Protein AF-A0A2E9KRF2-F1 (afdb_monomer_lite)

pLDDT: mean 78.21, std 23.64, range [24.66, 97.0]

Radius of gyration: 23.77 Å; chains: 1; bounding box: 57×62×84 Å

Structure (mmCIF, N/CA/C/O backbone):
data_AF-A0A2E9KRF2-F1
#
_entry.id   AF-A0A2E9KRF2-F1
#
loop_
_atom_site.group_PDB
_atom_site.id
_atom_site.type_symbol
_atom_site.label_atom_id
_atom_site.label_alt_id
_atom_site.label_comp_id
_atom_site.label_asym_id
_atom_site.label_entity_id
_atom_site.label_seq_id
_atom_site.pdbx_PDB_ins_code
_atom_site.Cartn_x
_atom_site.Cartn_y
_atom_site.Cartn_z
_atom_site.occupancy
_atom_site.B_iso_or_equiv
_atom_site.auth_seq_id
_atom_site.auth_comp_id
_atom_site.auth_asym_id
_atom_site.auth_atom_id
_atom_site.pdbx_PDB_model_num
ATOM 1 N N . MET A 1 1 ? 3.820 -13.247 32.344 1.00 32.41 1 MET A N 1
ATOM 2 C CA . MET A 1 1 ? 4.155 -14.619 31.889 1.00 32.41 1 MET A CA 1
ATOM 3 C C . MET A 1 1 ? 5.475 -14.577 31.136 1.00 32.41 1 MET A C 1
ATOM 5 O O . MET A 1 1 ? 5.763 -13.545 30.541 1.00 32.41 1 MET A O 1
ATOM 9 N N . LYS A 1 2 ? 6.289 -15.640 31.187 1.00 29.14 2 LYS A N 1
ATOM 10 C CA . LYS A 1 2 ? 7.504 -15.723 30.362 1.00 29.14 2 LYS A CA 1
ATOM 11 C C . LYS A 1 2 ? 7.103 -16.057 28.925 1.00 29.14 2 LYS A C 1
ATOM 13 O O . LYS A 1 2 ? 6.280 -16.942 28.718 1.00 29.14 2 LYS A O 1
ATOM 18 N N . ILE A 1 3 ? 7.673 -15.338 27.964 1.00 31.22 3 ILE A N 1
ATOM 19 C CA . ILE A 1 3 ? 7.586 -15.688 26.546 1.00 31.22 3 ILE A CA 1
ATOM 20 C C . ILE A 1 3 ? 8.454 -16.935 26.377 1.00 31.22 3 ILE A C 1
ATOM 22 O O . ILE A 1 3 ? 9.667 -16.854 26.558 1.00 31.22 3 ILE A O 1
ATOM 26 N N . ASN A 1 4 ? 7.843 -18.086 26.103 1.00 43.00 4 ASN A N 1
ATOM 27 C CA . ASN A 1 4 ? 8.610 -19.290 25.803 1.00 43.00 4 ASN A CA 1
ATOM 28 C C . ASN A 1 4 ? 9.273 -19.112 24.433 1.00 43.00 4 ASN A C 1
ATOM 30 O O . ASN A 1 4 ? 8.606 -18.801 23.447 1.00 43.00 4 ASN A O 1
ATOM 34 N N . GLU A 1 5 ? 10.585 -19.314 24.366 1.00 44.94 5 GLU A N 1
ATOM 35 C CA . GLU A 1 5 ? 11.294 -19.431 23.096 1.00 44.94 5 GLU A CA 1
ATOM 36 C C . GLU A 1 5 ? 11.065 -20.841 22.549 1.00 44.94 5 GLU A C 1
ATOM 38 O O . GLU A 1 5 ? 11.676 -21.801 23.014 1.00 44.94 5 GLU A O 1
ATOM 43 N N . ILE A 1 6 ? 10.162 -20.974 21.575 1.00 51.59 6 ILE A N 1
ATOM 44 C CA . ILE A 1 6 ? 9.921 -22.253 20.901 1.00 51.59 6 ILE A CA 1
ATOM 45 C C . ILE A 1 6 ? 11.200 -22.702 20.193 1.00 51.59 6 ILE A C 1
ATOM 47 O O . ILE A 1 6 ? 11.756 -21.992 19.348 1.00 51.59 6 ILE A O 1
ATOM 51 N N . THR A 1 7 ? 11.657 -23.904 20.533 1.00 55.03 7 THR A N 1
ATOM 52 C CA . THR A 1 7 ? 12.860 -24.502 19.962 1.00 55.03 7 THR A CA 1
ATOM 53 C C . THR A 1 7 ? 12.638 -24.896 18.502 1.00 55.03 7 THR A C 1
ATOM 55 O O . THR A 1 7 ? 11.522 -25.159 18.047 1.00 55.03 7 THR A O 1
ATOM 58 N N . LYS A 1 8 ? 13.734 -25.024 17.745 1.00 43.25 8 LYS A N 1
ATOM 59 C CA . LYS A 1 8 ? 13.697 -25.499 16.350 1.00 43.25 8 LYS A CA 1
ATOM 60 C C . LYS A 1 8 ? 12.961 -26.842 16.201 1.00 43.25 8 LYS A C 1
ATOM 62 O O . LYS A 1 8 ? 12.303 -27.056 15.190 1.00 43.25 8 LYS A O 1
ATOM 67 N N . LYS A 1 9 ? 13.058 -27.728 17.198 1.00 46.78 9 LYS A N 1
ATOM 68 C CA . LYS A 1 9 ? 12.410 -29.046 17.183 1.00 46.78 9 LYS A CA 1
ATOM 69 C C . LYS A 1 9 ? 10.893 -28.933 17.338 1.00 46.78 9 LYS A C 1
ATOM 71 O O . LYS A 1 9 ? 10.163 -29.516 16.549 1.00 46.78 9 LYS A O 1
ATOM 76 N N . GLU A 1 10 ? 10.430 -28.132 18.292 1.00 50.44 10 GLU A N 1
ATOM 77 C CA . GLU A 1 10 ? 9.000 -27.857 18.490 1.00 50.44 10 GLU A CA 1
ATOM 78 C C . GLU A 1 10 ? 8.384 -27.163 17.263 1.00 50.44 10 GLU A C 1
ATOM 80 O O . GLU A 1 10 ? 7.263 -27.486 16.880 1.00 50.44 10 GLU A O 1
ATOM 85 N N . TRP A 1 11 ? 9.139 -26.292 16.579 1.00 46.97 11 TRP A N 1
ATOM 86 C CA . TRP A 1 11 ? 8.739 -25.728 15.281 1.00 46.97 11 TRP A CA 1
ATOM 87 C C . TRP A 1 11 ? 8.616 -26.795 14.177 1.00 46.97 11 TRP A C 1
ATOM 89 O O . TRP A 1 11 ? 7.622 -26.826 13.450 1.00 46.97 11 TRP A O 1
ATOM 99 N N . GLU A 1 12 ? 9.595 -27.699 14.057 1.00 48.31 12 GLU A N 1
ATOM 100 C CA . GLU A 1 12 ? 9.557 -28.794 13.076 1.00 48.31 12 GLU A CA 1
ATOM 101 C C . GLU A 1 12 ? 8.419 -29.791 13.348 1.00 48.31 12 GLU A C 1
ATOM 103 O O . GLU A 1 12 ? 7.842 -30.327 12.402 1.00 48.31 12 GLU A O 1
ATOM 108 N N . ASP A 1 13 ? 8.078 -30.040 14.612 1.00 55.34 13 ASP A N 1
ATOM 109 C CA . ASP A 1 13 ? 7.008 -30.964 14.993 1.00 55.34 13 ASP A CA 1
ATOM 110 C C . ASP A 1 13 ? 5.611 -30.319 14.880 1.00 55.34 13 ASP A C 1
ATOM 112 O O . ASP A 1 13 ? 4.681 -30.981 14.415 1.00 55.34 13 ASP A O 1
ATOM 116 N N . ALA A 1 14 ? 5.468 -29.017 15.165 1.00 53.97 14 ALA A N 1
ATOM 117 C CA . ALA A 1 14 ? 4.251 -28.255 14.864 1.00 53.97 14 ALA A CA 1
ATOM 118 C C . ALA A 1 14 ? 3.937 -28.265 13.357 1.00 53.97 14 ALA A C 1
ATOM 120 O O . ALA A 1 14 ? 2.835 -28.650 12.963 1.00 53.97 14 ALA A O 1
ATOM 121 N N . PHE A 1 15 ? 4.929 -27.969 12.505 1.00 49.94 15 PHE A N 1
ATOM 122 C CA . PHE A 1 15 ? 4.776 -28.003 11.045 1.00 49.94 15 PHE A CA 1
ATOM 123 C C . PHE A 1 15 ? 4.359 -29.393 10.528 1.00 49.94 15 PHE A C 1
ATOM 125 O O . PHE A 1 15 ? 3.451 -29.508 9.704 1.00 49.94 15 PHE A O 1
ATOM 132 N N . LYS A 1 16 ? 4.967 -30.475 11.044 1.00 55.00 16 LYS A N 1
ATOM 133 C CA . LYS A 1 16 ? 4.584 -31.859 10.693 1.00 55.00 16 LYS A CA 1
ATOM 134 C C . LYS A 1 16 ? 3.157 -32.209 11.114 1.00 55.00 16 LYS A C 1
ATOM 136 O O . LYS A 1 16 ? 2.546 -33.060 10.475 1.00 55.00 16 LYS A O 1
ATOM 141 N N . ASN A 1 17 ? 2.646 -31.621 12.194 1.00 53.75 17 ASN A N 1
ATOM 142 C CA . ASN A 1 17 ? 1.294 -31.887 12.678 1.00 53.75 17 ASN A CA 1
ATOM 143 C C . ASN A 1 17 ? 0.248 -31.067 11.908 1.00 53.75 17 ASN A C 1
ATOM 145 O O . ASN A 1 17 ? -0.772 -31.631 11.518 1.00 53.75 17 ASN A O 1
ATOM 149 N N . ALA A 1 18 ? 0.541 -29.806 11.578 1.00 49.81 18 ALA A N 1
ATOM 150 C CA . ALA A 1 18 ? -0.275 -28.995 10.672 1.00 49.81 18 ALA A CA 1
ATOM 151 C C . ALA A 1 18 ? -0.405 -29.646 9.280 1.00 49.81 18 ALA A C 1
ATOM 153 O O . ALA A 1 18 ? -1.505 -29.797 8.757 1.00 49.81 18 ALA A O 1
ATOM 154 N N . ALA A 1 19 ? 0.701 -30.152 8.723 1.00 47.31 19 ALA A N 1
ATOM 155 C CA . ALA A 1 19 ? 0.709 -30.862 7.440 1.00 47.31 19 ALA A CA 1
ATOM 156 C C . ALA A 1 19 ? -0.015 -32.230 7.453 1.00 47.31 19 ALA A C 1
ATOM 158 O O . ALA A 1 19 ? -0.192 -32.832 6.393 1.00 47.31 19 ALA A O 1
ATOM 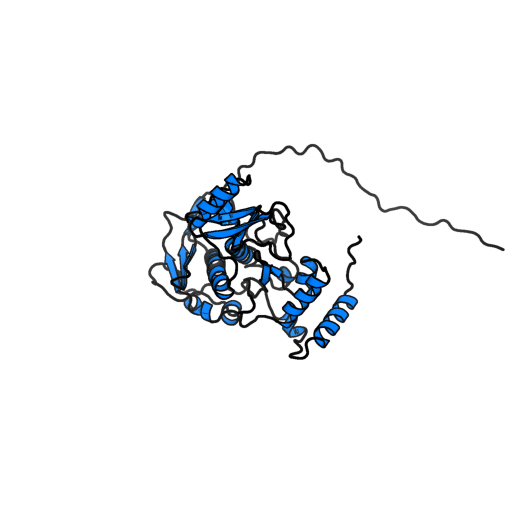159 N N . LYS A 1 20 ? -0.415 -32.748 8.626 1.00 49.78 20 LYS A N 1
ATOM 160 C CA . LYS A 1 20 ? -1.222 -33.977 8.759 1.00 49.78 20 LYS A CA 1
ATOM 161 C C . LYS A 1 20 ? -2.721 -33.702 8.856 1.00 49.78 20 LYS A C 1
ATOM 163 O O . LYS A 1 20 ? -3.502 -34.576 8.491 1.00 49.78 20 LYS A O 1
ATOM 168 N N . THR A 1 21 ? -3.135 -32.541 9.366 1.00 42.84 21 THR A N 1
ATOM 169 C CA . THR A 1 21 ? -4.558 -32.204 9.538 1.00 42.84 21 THR A CA 1
ATOM 170 C C . THR A 1 21 ? -5.196 -31.650 8.262 1.00 42.84 21 THR A C 1
ATOM 172 O O . THR A 1 21 ? -6.391 -31.853 8.054 1.00 42.84 21 THR A O 1
ATOM 175 N N . THR A 1 22 ? -4.426 -31.039 7.357 1.00 41.44 22 THR A N 1
ATOM 176 C CA . THR A 1 22 ? -4.889 -30.619 6.020 1.00 41.44 22 THR A CA 1
ATOM 177 C C . THR A 1 22 ? -4.644 -31.693 4.956 1.00 41.44 22 THR A C 1
ATOM 179 O O . THR A 1 22 ? -3.701 -31.649 4.166 1.00 41.44 22 THR A O 1
ATOM 182 N N . ALA A 1 23 ? -5.550 -32.670 4.886 1.00 41.09 23 ALA A N 1
ATOM 183 C CA . ALA A 1 23 ? -5.528 -33.726 3.873 1.00 41.09 23 ALA A CA 1
ATOM 184 C C . ALA A 1 23 ? -5.960 -33.242 2.466 1.00 41.09 23 ALA A C 1
ATOM 186 O O . ALA A 1 23 ? -7.014 -33.639 1.968 1.00 41.09 23 ALA A O 1
ATOM 187 N N . LYS A 1 24 ? -5.127 -32.415 1.810 1.00 38.62 24 LYS A N 1
ATOM 188 C CA . LYS A 1 24 ? -4.920 -32.344 0.342 1.00 38.62 24 LYS A CA 1
ATOM 189 C C . LYS A 1 24 ? -3.792 -31.352 0.006 1.00 38.62 24 LYS A C 1
ATOM 191 O O . LYS A 1 24 ? -3.815 -30.219 0.461 1.00 38.62 24 LYS A O 1
ATOM 196 N N . LYS A 1 25 ? -2.845 -31.790 -0.841 1.00 39.47 25 LYS A N 1
ATOM 197 C CA . LYS A 1 25 ? -1.580 -31.112 -1.217 1.00 39.47 25 LYS A CA 1
ATOM 198 C C . LYS A 1 25 ? -0.612 -30.835 -0.050 1.00 39.47 25 LYS A C 1
ATOM 200 O O . LYS A 1 25 ? -0.534 -29.741 0.496 1.00 39.47 25 LYS A O 1
ATOM 205 N N . THR A 1 26 ? 0.241 -31.821 0.223 1.00 39.19 26 THR A N 1
ATOM 206 C CA . THR A 1 26 ? 1.478 -31.646 0.996 1.00 39.19 26 THR A CA 1
ATOM 207 C C . THR A 1 26 ? 2.435 -30.709 0.248 1.00 39.19 26 THR A C 1
ATOM 209 O O . THR A 1 26 ? 3.145 -31.140 -0.659 1.00 39.19 26 THR A O 1
ATOM 212 N N . ILE A 1 27 ? 2.455 -29.423 0.604 1.00 42.53 27 ILE A N 1
ATOM 213 C CA . ILE A 1 27 ? 3.439 -28.461 0.081 1.00 42.53 27 ILE A CA 1
ATOM 214 C C . ILE A 1 27 ? 4.811 -28.811 0.669 1.00 42.53 27 ILE A C 1
ATOM 216 O O . ILE A 1 27 ? 4.949 -28.971 1.885 1.00 42.53 27 ILE A O 1
ATOM 220 N N . SER A 1 28 ? 5.837 -28.966 -0.175 1.00 47.19 28 SER A N 1
ATOM 221 C CA . SER A 1 28 ? 7.163 -29.335 0.322 1.00 47.19 28 SER A CA 1
ATOM 222 C C . SER A 1 28 ? 7.826 -28.164 1.053 1.00 47.19 28 SER A C 1
ATOM 224 O O . SER A 1 28 ? 7.550 -26.992 0.792 1.00 47.19 28 SER A O 1
ATOM 226 N N . LYS A 1 29 ? 8.789 -28.466 1.933 1.00 39.56 29 LYS A N 1
ATOM 227 C CA . LYS A 1 29 ? 9.625 -27.435 2.572 1.00 39.56 29 LYS A CA 1
ATOM 228 C C . LYS A 1 29 ? 10.357 -26.562 1.540 1.00 39.56 29 LYS A C 1
ATOM 230 O O . LYS A 1 29 ? 10.631 -25.407 1.835 1.00 39.56 29 LYS A O 1
ATOM 235 N N . ALA A 1 30 ? 10.664 -27.088 0.351 1.00 39.25 30 ALA A N 1
ATOM 236 C CA . ALA A 1 30 ? 11.299 -26.327 -0.724 1.00 39.25 30 ALA A CA 1
ATOM 237 C C . ALA A 1 30 ? 10.320 -25.361 -1.415 1.00 39.25 30 ALA A C 1
ATOM 239 O O . ALA A 1 30 ? 10.713 -24.250 -1.753 1.00 39.25 30 ALA A O 1
ATOM 240 N N . ASP A 1 31 ? 9.049 -25.743 -1.558 1.00 43.31 31 ASP A N 1
ATOM 241 C CA . ASP A 1 31 ? 8.004 -24.878 -2.121 1.00 43.31 31 ASP A CA 1
ATOM 242 C C . ASP A 1 31 ? 7.608 -23.771 -1.130 1.00 43.31 31 ASP A C 1
ATOM 244 O O . ASP A 1 31 ? 7.478 -22.614 -1.515 1.00 43.31 31 ASP A O 1
ATOM 248 N N . PHE A 1 32 ? 7.546 -24.088 0.170 1.00 41.34 32 PHE A N 1
ATOM 249 C CA . PHE A 1 32 ? 7.409 -23.098 1.249 1.00 41.34 32 PHE A CA 1
ATOM 250 C C . PHE A 1 32 ? 8.570 -22.082 1.293 1.00 41.34 32 PHE A C 1
ATOM 252 O O . PHE A 1 32 ? 8.388 -20.946 1.723 1.00 41.34 32 PHE A O 1
ATOM 259 N N . LEU A 1 33 ? 9.773 -22.477 0.863 1.00 41.47 33 LEU A N 1
ATOM 260 C CA . LEU A 1 33 ? 10.965 -21.621 0.849 1.00 41.47 33 LEU A CA 1
ATOM 261 C C . LEU A 1 33 ? 11.180 -20.868 -0.474 1.00 41.47 33 LEU A C 1
ATOM 263 O O . LEU A 1 33 ? 12.125 -20.087 -0.559 1.00 41.47 33 LEU A O 1
ATOM 267 N N . LYS A 1 34 ? 10.354 -21.098 -1.502 1.00 38.81 34 LYS A N 1
ATOM 268 C CA . LYS A 1 34 ? 10.611 -20.590 -2.861 1.00 38.81 34 LYS A CA 1
ATOM 269 C C . LYS A 1 34 ? 10.096 -19.179 -3.138 1.00 38.81 34 LYS A C 1
ATOM 271 O O . LYS A 1 34 ? 10.498 -18.592 -4.141 1.00 38.81 34 LYS A O 1
ATOM 276 N N . ASN A 1 35 ? 9.244 -18.630 -2.274 1.00 38.97 35 ASN A N 1
ATOM 277 C CA . ASN A 1 35 ? 8.632 -17.327 -2.505 1.00 38.97 35 ASN A CA 1
ATOM 278 C C . ASN A 1 35 ? 9.433 -16.205 -1.835 1.00 38.97 35 ASN A C 1
ATOM 280 O O . ASN A 1 35 ? 9.585 -16.133 -0.617 1.00 38.97 35 ASN A O 1
ATOM 284 N N . SER A 1 36 ? 9.953 -15.342 -2.699 1.00 36.66 36 SER A N 1
ATOM 285 C CA . SER A 1 36 ? 10.554 -14.045 -2.394 1.00 36.66 36 SER A CA 1
ATOM 286 C C . SER A 1 36 ? 9.434 -12.970 -2.333 1.00 36.66 36 SER A C 1
ATOM 288 O O . SER A 1 36 ? 8.352 -13.238 -2.841 1.00 36.66 36 SER A O 1
ATOM 290 N N . THR A 1 37 ? 9.652 -11.801 -1.706 1.00 58.41 37 THR A N 1
ATOM 291 C CA . THR A 1 37 ? 8.670 -11.147 -0.791 1.00 58.41 37 THR A CA 1
ATOM 292 C C . THR A 1 37 ? 8.676 -9.568 -0.661 1.00 58.41 37 THR A C 1
ATOM 294 O O . THR A 1 37 ? 8.998 -9.072 0.396 1.00 58.41 37 THR A O 1
ATOM 297 N N . ALA A 1 38 ? 8.327 -8.724 -1.648 1.00 63.28 38 ALA A N 1
ATOM 298 C CA . ALA A 1 38 ? 7.587 -7.445 -1.467 1.00 63.28 38 ALA A CA 1
ATOM 299 C C . ALA A 1 38 ? 6.380 -7.262 -2.457 1.00 63.28 38 ALA A C 1
ATOM 301 O O . ALA A 1 38 ? 6.457 -7.750 -3.580 1.00 63.28 38 ALA A O 1
ATOM 302 N N . THR A 1 39 ? 5.313 -6.537 -2.056 1.00 84.12 39 THR A N 1
ATOM 303 C CA . THR A 1 39 ? 3.897 -6.507 -2.561 1.00 84.12 39 THR A CA 1
ATOM 304 C C . THR A 1 39 ? 2.968 -7.468 -1.807 1.00 84.12 39 THR A C 1
ATOM 306 O O . THR A 1 39 ? 3.217 -8.673 -1.751 1.00 84.12 39 THR A O 1
ATOM 309 N N . TRP A 1 40 ? 1.869 -6.932 -1.251 1.00 94.06 40 TRP A N 1
ATOM 310 C CA . TRP A 1 40 ? 0.854 -7.684 -0.506 1.00 94.06 40 TRP A CA 1
ATOM 311 C C . TRP A 1 40 ? -0.144 -8.378 -1.430 1.00 94.06 40 TRP A C 1
ATOM 313 O O . TRP A 1 40 ? -0.726 -7.752 -2.325 1.00 94.06 40 TRP A O 1
ATOM 323 N N . VAL A 1 41 ? -0.385 -9.660 -1.153 1.00 94.81 41 VAL A N 1
ATOM 324 C CA . VAL A 1 41 ? -1.326 -10.518 -1.879 1.00 94.81 41 VAL A CA 1
ATOM 325 C C . VAL A 1 41 ? -2.316 -11.205 -0.944 1.00 94.81 41 VAL A C 1
ATOM 327 O O . VAL A 1 41 ? -1.967 -11.502 0.202 1.00 94.81 41 VAL A O 1
ATOM 330 N N . GLY A 1 42 ? -3.538 -11.445 -1.416 1.00 94.81 42 GLY A N 1
ATOM 331 C CA . GLY A 1 42 ? -4.594 -12.112 -0.658 1.00 94.81 42 GLY A CA 1
ATOM 332 C C . GLY A 1 42 ? -5.078 -13.413 -1.310 1.00 94.81 42 GLY A C 1
ATOM 333 O O . GLY A 1 42 ? -4.402 -13.948 -2.195 1.00 94.81 42 GLY A O 1
ATOM 334 N N . PRO A 1 43 ? -6.216 -13.955 -0.840 1.00 93.69 43 PRO A N 1
ATOM 335 C CA . PRO A 1 43 ? -6.801 -15.198 -1.343 1.00 93.69 43 PRO A CA 1
ATOM 336 C C . PRO A 1 43 ? -7.178 -15.213 -2.830 1.00 93.69 43 PRO A C 1
ATOM 338 O O . PRO A 1 43 ? -7.215 -16.295 -3.411 1.00 93.69 43 PRO A O 1
ATOM 341 N N . GLU A 1 44 ? -7.452 -14.064 -3.457 1.00 93.69 44 GLU A N 1
ATOM 342 C CA . GLU A 1 44 ? -7.755 -13.994 -4.899 1.00 93.69 44 GLU A CA 1
ATOM 343 C C . GLU A 1 44 ? -6.476 -14.076 -5.768 1.00 93.69 44 GLU A C 1
ATOM 345 O O . GLU A 1 44 ? -6.540 -14.171 -6.998 1.00 93.69 44 GLU A O 1
ATOM 350 N N . SER A 1 45 ? -5.291 -14.073 -5.147 1.00 95.00 45 SER A N 1
ATOM 351 C CA . SER A 1 45 ? -4.010 -14.205 -5.835 1.00 95.00 45 SER A CA 1
ATOM 352 C C . SER A 1 45 ? -3.724 -15.624 -6.340 1.00 95.00 45 SER A C 1
ATOM 354 O O . SER A 1 45 ? -3.751 -16.605 -5.596 1.00 95.00 45 SER A O 1
ATOM 356 N N . GLY A 1 46 ? -3.263 -15.732 -7.590 1.00 90.94 46 GLY A N 1
ATOM 357 C CA . GLY A 1 46 ? -2.838 -16.988 -8.223 1.00 90.94 46 GLY A CA 1
ATOM 358 C C . GLY A 1 46 ? -1.610 -17.670 -7.594 1.00 90.94 46 GLY A C 1
ATOM 359 O O . GLY A 1 46 ? -1.228 -18.759 -8.029 1.00 90.94 46 GLY A O 1
ATOM 360 N N . VAL A 1 47 ? -0.980 -17.057 -6.584 1.00 90.31 47 VAL A N 1
ATOM 361 C CA . VAL A 1 47 ? 0.127 -17.645 -5.800 1.00 90.31 47 VAL A CA 1
ATOM 362 C C . VAL A 1 47 ? -0.157 -17.722 -4.297 1.00 90.31 47 VAL A C 1
ATOM 364 O O . VAL A 1 47 ? 0.759 -18.019 -3.525 1.00 90.31 47 VAL A O 1
ATOM 367 N N . TRP A 1 48 ? -1.404 -17.483 -3.883 1.00 91.00 48 TRP A N 1
ATOM 368 C CA . TRP A 1 48 ? -1.832 -17.617 -2.495 1.00 91.00 48 TRP A CA 1
ATOM 369 C C . TRP A 1 48 ? -1.550 -19.018 -1.937 1.00 91.00 48 TRP A C 1
ATOM 371 O O . TRP A 1 48 ? -1.773 -20.038 -2.594 1.00 91.00 48 TRP A O 1
ATOM 381 N N . ASN A 1 49 ? -1.051 -19.079 -0.702 1.00 89.94 49 ASN A N 1
ATOM 382 C CA . ASN A 1 49 ? -0.763 -20.328 -0.011 1.00 89.94 49 ASN A CA 1
ATOM 383 C C . ASN A 1 49 ? -1.792 -20.590 1.098 1.00 89.94 49 ASN A C 1
ATOM 385 O O . ASN A 1 49 ? -1.619 -20.170 2.246 1.00 89.94 49 ASN A O 1
ATOM 389 N N . ASP A 1 50 ? -2.845 -21.337 0.761 1.00 84.06 50 ASP A N 1
ATOM 390 C CA . ASP A 1 50 ? -3.896 -21.735 1.706 1.00 84.06 50 ASP A CA 1
ATOM 391 C C . ASP A 1 50 ? -3.362 -22.498 2.923 1.00 84.06 50 ASP A C 1
ATOM 393 O O . ASP A 1 50 ? -3.877 -22.344 4.028 1.00 84.06 50 ASP A O 1
ATOM 397 N N . VAL A 1 51 ? -2.317 -23.316 2.747 1.00 82.50 51 VAL A N 1
ATOM 398 C CA . VAL A 1 51 ? -1.772 -24.156 3.825 1.00 82.50 51 VAL A CA 1
ATOM 399 C C . VAL A 1 51 ? -1.110 -23.293 4.896 1.00 82.50 51 VAL A C 1
ATOM 401 O O . VAL A 1 51 ? -1.339 -23.513 6.086 1.00 82.50 51 VAL A O 1
ATOM 404 N N . THR A 1 52 ? -0.322 -22.287 4.503 1.00 87.06 52 THR A N 1
ATOM 405 C CA . THR A 1 52 ? 0.297 -21.372 5.473 1.00 87.06 52 THR A CA 1
ATOM 406 C C . THR A 1 52 ? -0.707 -20.386 6.058 1.00 87.06 52 THR A C 1
ATOM 408 O O . THR A 1 52 ? -0.581 -20.057 7.236 1.00 87.06 52 THR A O 1
ATOM 411 N N . SER A 1 53 ? -1.736 -19.977 5.305 1.00 87.44 53 SER A N 1
ATOM 412 C CA . SER A 1 53 ? -2.827 -19.151 5.843 1.00 87.44 53 SER A CA 1
ATOM 413 C C . SER A 1 53 ? -3.678 -19.897 6.873 1.00 87.44 53 SER A C 1
ATOM 415 O O . SER A 1 53 ? -3.970 -19.361 7.943 1.00 87.44 53 SER A O 1
ATOM 417 N N . PHE A 1 54 ? -4.036 -21.154 6.601 1.00 83.44 54 PHE A N 1
ATOM 418 C CA . PHE A 1 54 ? -4.751 -22.003 7.552 1.00 83.44 54 PHE A CA 1
ATOM 419 C C . PHE A 1 54 ? -3.942 -22.200 8.841 1.00 83.44 54 PHE A C 1
ATOM 421 O O . PHE A 1 54 ? -4.480 -22.075 9.943 1.00 83.44 54 PHE A O 1
ATOM 428 N N . GLU A 1 55 ? -2.635 -22.445 8.715 1.00 86.56 55 GLU A N 1
ATOM 429 C CA . GLU A 1 55 ? -1.738 -22.560 9.865 1.00 86.56 55 GLU A CA 1
ATOM 430 C C . GLU A 1 55 ? -1.620 -21.239 10.641 1.00 86.56 55 GLU A C 1
ATOM 432 O O . GLU A 1 55 ? -1.676 -21.239 11.870 1.00 86.56 55 GLU A O 1
ATOM 437 N N . ALA A 1 56 ? -1.541 -20.095 9.955 1.00 91.56 56 ALA A N 1
ATOM 438 C CA . ALA A 1 56 ? -1.518 -18.780 10.593 1.00 91.56 56 ALA A CA 1
ATOM 439 C C . ALA A 1 56 ? -2.796 -18.509 11.403 1.00 91.56 56 ALA A C 1
ATOM 441 O O . ALA A 1 56 ? -2.725 -18.052 12.543 1.00 91.56 56 ALA A O 1
ATOM 442 N N . GLN A 1 57 ? -3.955 -18.880 10.855 1.00 90.69 57 GLN A N 1
ATOM 443 C CA . GLN A 1 57 ? -5.250 -18.814 11.536 1.00 90.69 57 GLN A CA 1
ATOM 444 C C . GLN A 1 57 ? -5.346 -19.759 12.740 1.00 90.69 57 GLN A C 1
ATOM 446 O O . GLN A 1 57 ? -6.003 -19.423 13.727 1.00 90.69 57 GLN A O 1
ATOM 451 N N . ARG A 1 58 ? -4.715 -20.940 12.685 1.00 92.25 58 ARG A N 1
ATOM 452 C CA . ARG A 1 58 ? -4.628 -21.860 13.831 1.00 92.25 58 ARG A CA 1
ATOM 453 C C . ARG A 1 58 ? -3.769 -21.258 14.945 1.00 92.25 58 ARG A C 1
ATOM 455 O O . ARG A 1 58 ? -4.213 -21.205 16.088 1.00 92.25 58 ARG A O 1
ATOM 462 N N . LEU A 1 59 ? -2.583 -20.758 14.602 1.00 88.62 59 LEU A N 1
ATOM 463 C CA . LEU A 1 59 ? -1.659 -20.123 15.544 1.00 88.62 59 LEU A CA 1
ATOM 464 C C . LEU A 1 59 ? -2.271 -18.860 16.184 1.00 88.62 59 LEU A C 1
ATOM 466 O O . LEU A 1 59 ? -2.143 -18.662 17.389 1.00 88.62 59 LEU A O 1
ATOM 470 N N . GLU A 1 60 ? -3.002 -18.038 15.427 1.00 92.25 60 GLU A N 1
ATOM 471 C CA . GLU A 1 60 ? -3.730 -16.882 15.976 1.00 92.25 60 GLU A CA 1
ATOM 472 C C . GLU A 1 60 ? -4.781 -17.309 17.019 1.00 92.25 60 GLU A C 1
ATOM 474 O O . GLU A 1 60 ? -4.812 -16.763 18.121 1.00 92.25 60 GLU A O 1
ATOM 479 N N . LYS A 1 61 ? -5.588 -18.340 16.722 1.00 90.56 61 LYS A N 1
ATOM 480 C CA . LYS A 1 61 ? -6.589 -18.897 17.658 1.00 90.56 61 LYS A CA 1
ATOM 481 C C . LYS A 1 61 ? -5.968 -19.510 18.917 1.00 90.56 61 LYS A C 1
ATOM 483 O O . LYS A 1 61 ? -6.604 -19.519 19.965 1.00 90.56 61 LYS A O 1
ATOM 488 N N . GLU A 1 62 ? -4.738 -20.003 18.821 1.00 91.69 62 GLU A N 1
ATOM 489 C CA . GLU A 1 62 ? -3.945 -20.504 19.950 1.00 91.69 62 GLU A CA 1
ATOM 490 C C . GLU A 1 62 ? -3.231 -19.388 20.739 1.00 91.69 62 GLU A C 1
ATOM 492 O O . GLU A 1 62 ? -2.522 -19.674 21.703 1.00 91.69 62 GLU A O 1
ATOM 497 N N . GLY A 1 63 ? -3.416 -18.115 20.367 1.00 88.88 63 GLY A N 1
ATOM 498 C CA . GLY A 1 63 ? -2.857 -16.963 21.079 1.00 88.88 63 GLY A CA 1
ATOM 499 C C . GLY A 1 63 ? -1.378 -16.694 20.791 1.00 88.88 63 GLY A C 1
ATOM 500 O O . GLY A 1 63 ? -0.710 -16.016 21.576 1.00 88.88 63 GLY A O 1
ATOM 501 N N . TRP A 1 64 ? -0.838 -17.214 19.685 1.00 90.62 64 TRP A N 1
ATOM 502 C CA . TRP A 1 64 ? 0.529 -16.905 19.269 1.00 90.62 64 TRP A CA 1
ATOM 503 C C . TRP A 1 64 ? 0.646 -15.452 18.811 1.00 90.62 64 TRP A C 1
ATOM 505 O O . TRP A 1 64 ? -0.268 -14.886 18.215 1.00 90.62 64 TRP A O 1
ATOM 515 N N . SER A 1 65 ? 1.804 -14.838 19.052 1.00 88.75 65 SER A N 1
ATOM 516 C CA . SER A 1 65 ? 2.025 -13.456 18.634 1.00 88.75 65 SER A CA 1
ATOM 517 C C . SER A 1 65 ? 2.187 -13.331 17.116 1.00 88.75 65 SER A C 1
ATOM 519 O O . SER A 1 65 ? 2.876 -14.136 16.489 1.00 88.75 65 SER A O 1
ATOM 521 N N . GLU A 1 66 ? 1.633 -12.248 16.565 1.00 89.75 66 GLU A N 1
ATOM 522 C CA . GLU A 1 66 ? 1.912 -11.639 15.248 1.00 89.75 66 GLU A CA 1
ATOM 523 C C . GLU A 1 66 ? 3.308 -12.001 14.697 1.00 89.75 66 GLU A C 1
ATOM 525 O O . GLU A 1 66 ? 3.446 -12.628 13.647 1.00 89.75 66 GLU A O 1
ATOM 530 N N . ARG A 1 67 ? 4.362 -11.698 15.467 1.00 87.88 67 ARG A N 1
ATOM 531 C CA . ARG A 1 67 ? 5.760 -11.895 15.052 1.00 87.88 67 ARG A CA 1
ATOM 532 C C . ARG A 1 67 ? 6.159 -13.359 14.904 1.00 87.88 67 ARG A C 1
ATOM 534 O O . ARG A 1 67 ? 6.981 -13.677 14.043 1.00 87.88 67 ARG A O 1
ATOM 541 N N . MET A 1 68 ? 5.608 -14.243 15.733 1.00 85.50 68 MET A N 1
ATOM 542 C CA . MET A 1 68 ? 5.827 -15.683 15.609 1.00 85.50 68 MET A CA 1
ATOM 543 C C . MET A 1 68 ? 5.021 -16.250 14.443 1.00 85.50 68 MET A C 1
ATOM 545 O O . MET A 1 68 ? 5.585 -17.009 13.659 1.00 85.50 68 MET A O 1
ATOM 549 N N . ILE A 1 69 ? 3.768 -15.820 14.260 1.00 89.00 69 ILE A N 1
ATOM 550 C CA . ILE A 1 69 ? 2.935 -16.202 13.111 1.00 89.00 69 ILE A CA 1
ATOM 551 C C . ILE A 1 69 ? 3.652 -15.843 11.804 1.00 89.00 69 ILE A C 1
ATOM 553 O O . ILE A 1 69 ? 3.888 -16.737 10.989 1.00 89.00 69 ILE A O 1
ATOM 557 N N . TRP A 1 70 ? 4.121 -14.599 11.647 1.00 91.25 70 TRP A N 1
ATOM 558 C CA . TRP A 1 70 ? 4.926 -14.182 10.493 1.00 91.25 70 TRP A CA 1
ATOM 559 C C . TRP A 1 70 ? 6.163 -15.067 10.308 1.00 91.25 70 TRP A C 1
ATOM 561 O O . TRP A 1 70 ? 6.364 -15.642 9.239 1.00 91.25 70 TRP A O 1
ATOM 571 N N . LYS A 1 71 ? 6.979 -15.239 11.358 1.00 86.44 71 LYS A N 1
ATOM 572 C CA . LYS A 1 71 ? 8.218 -16.037 11.311 1.00 86.44 71 LYS A CA 1
ATOM 573 C C . LYS A 1 71 ? 7.977 -17.496 10.898 1.00 86.44 71 LYS A C 1
ATOM 575 O O . LYS A 1 71 ? 8.849 -18.094 10.267 1.00 86.44 71 LYS A O 1
ATOM 580 N N . MET A 1 72 ? 6.826 -18.069 11.256 1.00 83.38 72 MET A N 1
ATOM 581 C CA . MET A 1 72 ? 6.467 -19.453 10.939 1.00 83.38 72 MET A CA 1
ATOM 582 C C . MET A 1 72 ? 5.774 -19.625 9.586 1.00 83.38 72 MET A C 1
ATOM 584 O O . MET A 1 72 ? 6.003 -20.640 8.936 1.00 83.38 72 MET A O 1
ATOM 588 N N . THR A 1 73 ? 4.939 -18.670 9.170 1.00 88.62 73 THR A N 1
ATOM 589 C CA . THR A 1 73 ? 3.968 -18.855 8.071 1.00 88.62 73 THR A CA 1
ATOM 590 C C . THR A 1 73 ? 4.082 -17.832 6.941 1.00 88.62 73 THR A C 1
ATOM 592 O O . THR A 1 73 ? 3.506 -18.055 5.880 1.00 88.62 73 THR A O 1
ATOM 595 N N . GLN A 1 74 ? 4.789 -16.716 7.156 1.00 92.06 74 GLN A N 1
ATOM 596 C CA . GLN A 1 74 ? 4.827 -15.544 6.261 1.00 92.06 74 GLN A CA 1
ATOM 597 C C . GLN A 1 74 ? 3.432 -14.973 5.929 1.00 92.06 74 GLN A C 1
ATOM 599 O O . GLN A 1 74 ? 3.226 -14.380 4.876 1.00 92.06 74 GLN A O 1
ATOM 604 N N . ASN A 1 75 ? 2.472 -15.155 6.840 1.00 94.06 75 ASN A N 1
ATOM 605 C CA . ASN A 1 75 ? 1.161 -14.516 6.802 1.00 94.06 75 ASN A CA 1
ATOM 606 C C . ASN A 1 75 ? 1.090 -13.426 7.882 1.00 94.06 75 ASN A C 1
ATOM 608 O O . ASN A 1 75 ? 1.654 -13.584 8.970 1.00 94.06 75 ASN A O 1
ATOM 612 N N . ILE A 1 76 ? 0.370 -12.344 7.595 1.00 94.50 76 ILE A N 1
ATOM 613 C CA . ILE A 1 76 ? 0.085 -11.244 8.525 1.00 94.50 76 ILE A CA 1
ATOM 614 C C . ILE A 1 76 ? -1.375 -10.795 8.372 1.00 94.50 76 ILE A C 1
ATOM 616 O O . ILE A 1 76 ? -1.972 -10.973 7.311 1.00 94.50 76 ILE A O 1
ATOM 620 N N . ARG A 1 77 ? -1.964 -10.212 9.419 1.00 93.50 77 ARG A N 1
ATOM 621 C CA . ARG A 1 77 ? -3.233 -9.482 9.308 1.00 93.50 77 ARG A CA 1
ATOM 622 C C . ARG A 1 77 ? -2.973 -8.079 8.740 1.00 93.50 77 ARG A C 1
ATOM 624 O O . ARG A 1 77 ? -2.103 -7.369 9.236 1.00 93.50 77 ARG A O 1
ATOM 631 N N . GLY A 1 78 ? -3.727 -7.687 7.719 1.00 93.56 78 GLY A N 1
ATOM 632 C CA . GLY A 1 78 ? -3.777 -6.322 7.198 1.00 93.56 78 GLY A CA 1
ATOM 633 C C . GLY A 1 78 ? -4.485 -5.356 8.146 1.00 93.56 78 GLY A C 1
ATOM 634 O O . GLY A 1 78 ? -5.059 -5.755 9.160 1.00 93.56 78 GLY A O 1
ATOM 635 N N . THR A 1 79 ? -4.474 -4.072 7.792 1.00 93.88 79 THR A N 1
ATOM 636 C CA . THR A 1 79 ? -5.112 -2.979 8.554 1.00 93.88 79 THR A CA 1
ATOM 637 C C . THR A 1 79 ? -6.618 -3.152 8.774 1.00 93.88 79 THR A C 1
ATOM 639 O O . THR A 1 79 ? -7.172 -2.656 9.746 1.00 93.88 79 THR A O 1
ATOM 642 N N . ASP A 1 80 ? -7.296 -3.879 7.899 1.00 94.31 80 ASP A N 1
ATOM 643 C CA . ASP A 1 80 ? -8.712 -4.245 8.002 1.00 94.31 80 ASP A CA 1
ATOM 644 C C . ASP A 1 80 ? -8.950 -5.612 8.661 1.00 94.31 80 ASP A C 1
ATOM 646 O O . ASP A 1 80 ? -10.088 -6.013 8.903 1.00 94.31 80 ASP A O 1
ATOM 650 N N . GLY A 1 81 ? -7.876 -6.329 8.989 1.00 94.31 81 GLY A N 1
ATOM 651 C CA . GLY A 1 81 ? -7.924 -7.689 9.495 1.00 94.31 81 GLY A CA 1
ATOM 652 C C . GLY A 1 81 ? -8.021 -8.767 8.423 1.00 94.31 81 GLY A C 1
ATOM 653 O O . GLY A 1 81 ? -8.147 -9.927 8.802 1.00 94.31 81 GLY A O 1
ATOM 654 N N . ASN A 1 82 ? -7.930 -8.471 7.128 1.0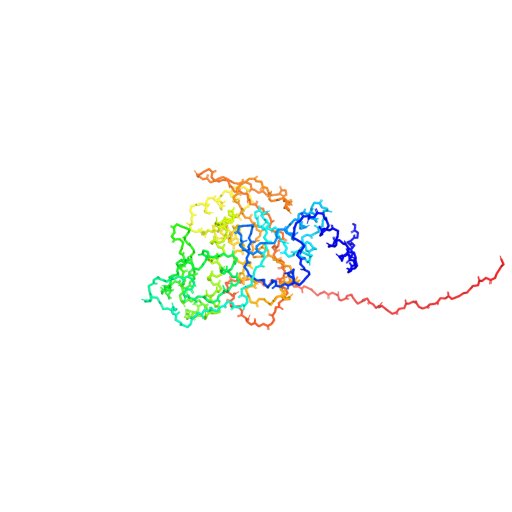0 95.06 82 ASN A N 1
ATOM 655 C CA . ASN A 1 82 ? -7.786 -9.524 6.122 1.00 95.06 82 ASN A CA 1
ATOM 656 C C . ASN A 1 82 ? -6.415 -10.211 6.244 1.00 95.06 82 ASN A C 1
ATOM 658 O O . ASN A 1 82 ? -5.461 -9.625 6.755 1.00 95.06 82 ASN A O 1
ATOM 662 N N . TRP A 1 83 ? -6.301 -11.478 5.839 1.00 95.38 83 TRP A N 1
ATOM 663 C CA . TRP A 1 83 ? -4.997 -12.152 5.809 1.00 95.38 83 TRP A CA 1
ATOM 664 C C . TRP A 1 83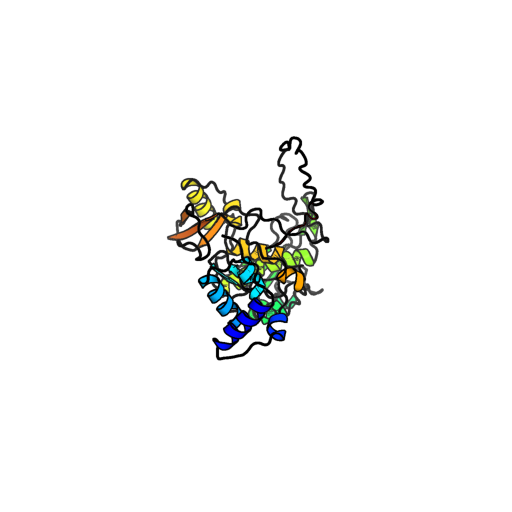 ? -4.243 -11.780 4.538 1.00 95.38 83 TRP A C 1
ATOM 666 O O . TRP A 1 83 ? -4.799 -11.853 3.446 1.00 95.38 83 TRP A O 1
ATOM 676 N N . MET A 1 84 ? -2.970 -11.431 4.697 1.00 96.12 84 MET A N 1
ATOM 677 C CA . MET A 1 84 ? -2.070 -11.056 3.613 1.00 96.12 84 MET A CA 1
ATOM 678 C C . MET A 1 84 ? -0.824 -11.945 3.621 1.00 96.12 84 MET A C 1
ATOM 680 O O . MET A 1 84 ? -0.295 -12.304 4.679 1.00 96.12 84 MET A O 1
ATOM 684 N N . GLN A 1 85 ? -0.344 -12.253 2.423 1.00 94.56 85 GLN A N 1
ATOM 685 C CA . GLN A 1 85 ? 0.956 -12.850 2.123 1.00 94.56 85 GLN A CA 1
ATOM 686 C C . GLN A 1 85 ? 1.749 -11.882 1.237 1.00 94.56 85 GLN A C 1
ATOM 688 O O . GLN A 1 85 ? 1.246 -10.827 0.858 1.00 94.56 85 GLN A O 1
ATOM 693 N N . GLU A 1 86 ? 2.994 -12.218 0.911 1.00 91.50 86 GLU A N 1
ATOM 694 C CA . GLU A 1 86 ? 3.898 -11.330 0.177 1.00 91.50 86 GLU A CA 1
ATOM 695 C C . GLU A 1 86 ? 4.578 -12.090 -0.989 1.00 91.50 86 GLU A C 1
ATOM 697 O O . GLU A 1 86 ? 5.058 -13.210 -0.808 1.00 91.50 86 GLU A O 1
ATOM 702 N N . ILE A 1 87 ? 4.587 -11.498 -2.190 1.00 91.56 87 ILE A N 1
ATOM 703 C CA . ILE A 1 87 ? 5.307 -11.938 -3.430 1.00 91.56 87 ILE A CA 1
ATOM 704 C C . ILE A 1 87 ? 6.540 -11.058 -3.648 1.00 91.56 87 ILE A C 1
ATOM 706 O O . ILE A 1 87 ? 6.687 -10.233 -2.796 1.00 91.56 87 ILE A O 1
ATOM 710 N N . SER A 1 88 ? 7.420 -11.133 -4.669 1.00 89.06 88 SER A N 1
ATOM 711 C CA . SER A 1 88 ? 8.712 -10.373 -4.687 1.00 89.06 88 SER A CA 1
ATOM 712 C C . SER A 1 88 ? 8.789 -9.137 -5.601 1.00 89.06 88 SER A C 1
ATOM 714 O O . SER A 1 88 ? 8.939 -9.315 -6.801 1.00 89.06 88 SER A O 1
ATOM 716 N N . ASP A 1 89 ? 8.922 -7.914 -5.072 1.00 89.94 89 ASP A N 1
ATOM 717 C CA . ASP A 1 89 ? 9.263 -6.735 -5.907 1.00 89.94 89 ASP A CA 1
ATOM 718 C C . ASP A 1 89 ? 10.765 -6.563 -6.210 1.00 89.94 89 ASP A C 1
ATOM 720 O O . ASP A 1 89 ? 11.127 -5.781 -7.081 1.00 89.94 89 ASP A O 1
ATOM 724 N N . HIS A 1 90 ? 11.669 -7.282 -5.534 1.00 87.94 90 HIS A N 1
ATOM 725 C CA . HIS A 1 90 ? 13.125 -7.020 -5.617 1.00 87.94 90 HIS A CA 1
ATOM 726 C C . HIS A 1 90 ? 13.706 -7.171 -7.040 1.00 87.94 90 HIS A C 1
ATOM 728 O O . HIS A 1 90 ? 14.736 -6.587 -7.370 1.00 87.94 90 HIS A O 1
ATOM 734 N N . ASN A 1 91 ? 13.047 -7.964 -7.890 1.00 87.69 91 ASN A N 1
ATOM 735 C CA . ASN A 1 91 ? 13.440 -8.177 -9.283 1.00 87.69 91 ASN A CA 1
ATOM 736 C C . ASN A 1 91 ? 12.766 -7.204 -10.264 1.00 87.69 91 ASN A C 1
ATOM 738 O O . ASN A 1 91 ? 13.135 -7.209 -11.442 1.00 87.69 91 ASN A O 1
ATOM 742 N N . ALA A 1 92 ? 11.816 -6.383 -9.797 1.00 91.81 92 ALA A N 1
ATOM 743 C CA . ALA A 1 92 ? 11.013 -5.489 -10.618 1.00 91.81 92 ALA A CA 1
ATOM 744 C C . ALA A 1 92 ? 11.891 -4.458 -11.335 1.00 91.81 92 ALA A C 1
ATOM 746 O O . ALA A 1 92 ? 12.665 -3.724 -10.714 1.00 91.81 92 ALA A O 1
ATOM 747 N N . LYS A 1 93 ? 11.772 -4.389 -12.662 1.00 92.69 93 LYS A N 1
ATOM 748 C CA . LYS A 1 93 ? 12.580 -3.500 -13.507 1.00 92.69 93 LYS A CA 1
ATOM 749 C C . LYS A 1 93 ? 11.702 -2.758 -14.494 1.00 92.69 93 LYS A C 1
ATOM 751 O O . LYS A 1 93 ? 10.824 -3.340 -15.118 1.00 92.69 93 LYS A O 1
ATOM 756 N N . LEU A 1 94 ? 11.980 -1.469 -14.666 1.00 91.50 94 LEU A N 1
ATOM 757 C CA . LEU A 1 94 ? 11.439 -0.712 -15.786 1.00 91.50 94 LEU A CA 1
ATOM 758 C C . LEU A 1 94 ? 12.136 -1.145 -17.072 1.00 91.50 94 LEU A C 1
ATOM 760 O O . LEU A 1 94 ? 13.368 -1.208 -17.130 1.00 91.50 94 LEU A O 1
ATOM 764 N N . LYS A 1 95 ? 11.333 -1.386 -18.102 1.00 90.25 95 LYS A N 1
ATOM 765 C CA . LYS A 1 95 ? 11.788 -1.607 -19.469 1.00 90.25 95 LYS A CA 1
ATOM 766 C C . LYS A 1 95 ? 12.390 -0.305 -20.023 1.00 90.25 95 LYS A C 1
ATOM 768 O O . LYS A 1 95 ? 11.948 0.779 -19.633 1.00 90.25 95 LYS A O 1
ATOM 773 N N . PRO A 1 96 ? 13.411 -0.375 -20.900 1.00 72.19 96 PRO A N 1
ATOM 774 C CA . PRO A 1 96 ? 14.038 0.825 -21.467 1.00 72.19 96 PRO A CA 1
ATOM 775 C C . PRO A 1 96 ? 13.059 1.664 -22.298 1.00 72.19 96 PRO A C 1
ATOM 777 O O . PRO A 1 96 ? 13.112 2.894 -22.283 1.00 72.19 96 PRO A O 1
ATOM 780 N N . GLU A 1 97 ? 12.151 0.979 -22.992 1.00 65.56 97 GLU A N 1
ATOM 781 C CA . GLU A 1 97 ? 11.079 1.548 -23.800 1.00 65.56 97 GLU A CA 1
ATOM 782 C C . GLU A 1 97 ? 9.921 2.018 -22.889 1.00 65.56 97 GLU A C 1
ATOM 784 O O . GLU A 1 97 ? 9.427 1.250 -22.064 1.00 65.56 97 GLU A O 1
ATOM 789 N N . GLY A 1 98 ? 9.419 3.248 -23.061 1.00 59.84 98 GLY A N 1
ATOM 790 C CA . GLY A 1 98 ? 8.112 3.646 -22.508 1.00 59.84 98 GLY A CA 1
ATOM 791 C C . GLY A 1 98 ? 8.066 4.732 -21.428 1.00 59.84 98 GLY A C 1
ATOM 792 O O . GLY A 1 98 ? 6.971 5.182 -21.106 1.00 59.84 98 GLY A O 1
ATOM 793 N N . VAL A 1 99 ? 9.188 5.210 -20.880 1.00 71.19 99 VAL A N 1
ATOM 794 C CA . VAL A 1 99 ? 9.176 6.285 -19.855 1.00 71.19 99 VAL A CA 1
ATOM 795 C C . VAL A 1 99 ? 9.203 7.688 -20.494 1.00 71.19 99 VAL A C 1
ATOM 797 O O . VAL A 1 99 ? 10.045 8.537 -20.176 1.00 71.19 99 VAL A O 1
ATOM 800 N N . ASP A 1 100 ? 8.269 7.936 -21.414 1.00 76.56 100 ASP A N 1
ATOM 801 C CA . ASP A 1 100 ? 8.063 9.223 -22.087 1.00 76.56 100 ASP A CA 1
ATOM 802 C C . ASP A 1 100 ? 6.571 9.617 -22.042 1.00 76.56 100 ASP A C 1
ATOM 804 O O . ASP A 1 100 ? 5.726 8.838 -22.477 1.00 76.56 100 ASP A O 1
ATOM 808 N N . PRO A 1 101 ? 6.199 10.820 -21.558 1.00 77.88 101 PRO A N 1
ATOM 809 C CA . PRO A 1 101 ? 4.810 11.295 -21.589 1.00 77.88 101 PRO A CA 1
ATOM 810 C C . PRO A 1 101 ? 4.170 11.368 -22.988 1.00 77.88 101 PRO A C 1
ATOM 812 O O . PRO A 1 101 ? 2.956 11.541 -23.091 1.00 77.88 101 PRO A O 1
ATOM 815 N N . ARG A 1 102 ? 4.968 11.285 -24.062 1.00 80.25 102 ARG A N 1
ATOM 816 C CA . ARG A 1 102 ? 4.517 11.305 -25.463 1.00 80.25 102 ARG A CA 1
ATOM 817 C C . ARG A 1 102 ? 4.127 9.926 -26.001 1.00 80.25 102 ARG A C 1
ATOM 819 O O . ARG A 1 102 ? 3.436 9.871 -27.012 1.00 80.25 102 ARG A O 1
ATOM 826 N N . ASP A 1 103 ? 4.498 8.844 -25.315 1.00 79.56 103 ASP A N 1
ATOM 827 C CA . ASP A 1 103 ? 4.205 7.460 -25.724 1.00 79.56 103 ASP A CA 1
ATOM 828 C C . ASP A 1 103 ? 2.719 7.075 -25.586 1.00 79.56 103 ASP A C 1
ATOM 830 O O . ASP A 1 103 ? 2.316 5.986 -25.996 1.00 79.56 103 ASP A O 1
ATOM 834 N N . GLY A 1 104 ? 1.897 7.962 -25.019 1.00 83.56 104 GLY A N 1
ATOM 835 C CA . GLY A 1 104 ? 0.469 7.747 -24.823 1.00 83.56 104 GLY A CA 1
ATOM 836 C C . GLY A 1 104 ? 0.168 6.911 -23.580 1.00 83.56 104 GLY A C 1
ATOM 837 O O . GLY A 1 104 ? 0.692 7.176 -22.499 1.00 83.56 104 GLY A O 1
ATOM 838 N N . ILE A 1 105 ? -0.742 5.950 -23.730 1.00 89.62 105 ILE A N 1
ATOM 839 C CA . ILE A 1 105 ? -1.113 4.983 -22.693 1.00 89.62 105 ILE A CA 1
ATOM 840 C C . ILE A 1 105 ? -0.685 3.605 -23.195 1.00 89.62 105 ILE A C 1
ATOM 842 O O . ILE A 1 105 ? -1.099 3.204 -24.283 1.00 89.62 105 ILE A O 1
ATOM 846 N N . LYS A 1 106 ? 0.112 2.893 -22.400 1.00 93.00 106 LYS A N 1
ATOM 847 C CA . LYS A 1 106 ? 0.474 1.482 -22.613 1.00 93.00 106 LYS A CA 1
ATOM 848 C C . LYS A 1 106 ? 0.053 0.6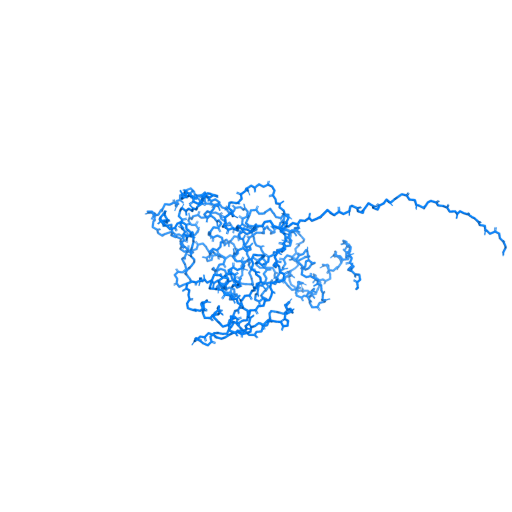77 -21.378 1.00 93.00 106 LYS A C 1
ATOM 850 O O . LYS A 1 106 ? -0.554 1.238 -20.466 1.00 93.00 106 LYS A O 1
ATOM 855 N N . THR A 1 107 ? 0.316 -0.621 -21.341 1.00 95.31 107 THR A N 1
ATOM 856 C CA . THR A 1 107 ? -0.004 -1.462 -20.179 1.00 95.31 107 THR A CA 1
ATOM 857 C C . THR A 1 107 ? 1.151 -1.502 -19.170 1.00 95.31 107 THR A C 1
ATOM 859 O O . THR A 1 107 ? 2.297 -1.187 -19.501 1.00 95.31 107 THR A O 1
ATOM 862 N N . LEU A 1 108 ? 0.893 -1.906 -17.924 1.00 95.19 108 LEU A N 1
ATOM 863 C CA . LEU A 1 108 ? 1.943 -2.108 -16.921 1.00 95.19 108 LEU A CA 1
ATOM 864 C C . LEU A 1 108 ? 2.910 -3.216 -17.362 1.00 95.19 108 LEU A C 1
ATOM 866 O O . LEU A 1 108 ? 4.115 -3.087 -17.150 1.00 95.19 108 LEU A O 1
ATOM 870 N N . GLY A 1 109 ? 2.415 -4.243 -18.059 1.00 95.00 109 GLY A N 1
ATOM 871 C CA . GLY A 1 109 ? 3.228 -5.276 -18.701 1.00 95.00 109 GLY A CA 1
ATOM 872 C C . GLY A 1 109 ? 4.167 -4.748 -19.794 1.00 95.00 109 GLY A C 1
ATOM 873 O O . GLY A 1 109 ? 5.252 -5.305 -19.969 1.00 95.00 109 GLY A O 1
ATOM 874 N N . ASP A 1 110 ? 3.820 -3.655 -20.482 1.00 93.56 110 ASP A N 1
ATOM 875 C CA . ASP A 1 110 ? 4.693 -3.010 -21.479 1.00 93.56 110 ASP A CA 1
ATOM 876 C C . ASP A 1 110 ? 5.833 -2.206 -20.840 1.00 93.56 110 ASP A C 1
ATOM 878 O O . ASP A 1 110 ? 6.886 -2.038 -21.454 1.00 93.56 110 ASP A O 1
ATOM 882 N N . HIS A 1 111 ? 5.649 -1.719 -19.609 1.00 92.00 111 HIS A N 1
ATOM 883 C CA . HIS A 1 111 ? 6.644 -0.908 -18.900 1.00 92.00 111 HIS A CA 1
ATOM 884 C C . HIS A 1 111 ? 7.474 -1.678 -17.879 1.00 92.00 111 HIS A C 1
ATOM 886 O O . HIS A 1 111 ? 8.583 -1.253 -17.566 1.00 92.00 111 HIS A O 1
ATOM 892 N N . LEU A 1 112 ? 6.955 -2.773 -17.329 1.00 94.25 112 LEU A N 1
ATOM 893 C CA . LEU A 1 112 ? 7.531 -3.449 -16.173 1.00 94.25 112 LEU A CA 1
ATOM 894 C C . LEU A 1 112 ? 7.878 -4.905 -16.503 1.00 94.25 112 LEU A C 1
ATOM 896 O O . LEU A 1 112 ? 7.065 -5.649 -17.048 1.00 94.25 112 LEU A O 1
ATOM 900 N N . ASP A 1 113 ? 9.087 -5.324 -16.140 1.00 94.50 113 ASP A N 1
ATOM 901 C CA . ASP A 1 113 ? 9.441 -6.729 -15.949 1.00 94.50 113 ASP A CA 1
ATOM 902 C C . ASP A 1 113 ? 9.287 -7.063 -14.465 1.00 94.50 113 ASP A C 1
ATOM 904 O O . ASP A 1 113 ? 10.069 -6.598 -13.635 1.00 94.50 113 ASP A O 1
ATOM 908 N N . HIS A 1 114 ? 8.247 -7.833 -14.136 1.00 94.81 114 HIS A N 1
ATOM 909 C CA . HIS A 1 114 ? 7.919 -8.276 -12.777 1.00 94.81 114 HIS A CA 1
ATOM 910 C C . HIS A 1 114 ? 7.113 -9.583 -12.844 1.00 94.81 114 HIS A C 1
ATOM 912 O O . HIS A 1 114 ? 5.882 -9.582 -12.896 1.00 94.81 114 HIS A O 1
ATOM 918 N N . GLU A 1 115 ? 7.814 -10.717 -12.950 1.00 94.25 115 GLU A N 1
ATOM 919 C CA . GLU A 1 115 ? 7.174 -12.029 -13.121 1.00 94.25 115 GLU A CA 1
ATOM 920 C C . GLU A 1 115 ? 6.311 -12.381 -11.905 1.00 94.25 115 GLU A C 1
ATOM 922 O O . GLU A 1 115 ? 5.192 -12.872 -12.057 1.00 94.25 115 GLU A O 1
ATOM 927 N N . GLU A 1 116 ? 6.809 -12.099 -10.702 1.00 93.12 116 GLU A N 1
ATOM 928 C CA . GLU A 1 116 ? 6.145 -12.426 -9.449 1.00 93.12 116 GLU A CA 1
ATOM 929 C C . GLU A 1 116 ? 4.781 -11.720 -9.315 1.00 93.12 116 GLU A C 1
ATOM 931 O O . GLU A 1 116 ? 3.795 -12.393 -9.004 1.00 93.12 116 GLU A O 1
ATOM 936 N N . LEU A 1 117 ? 4.687 -10.418 -9.631 1.00 95.56 117 LEU A N 1
ATOM 937 C CA . LEU A 1 117 ? 3.425 -9.658 -9.653 1.00 95.56 117 LEU A CA 1
ATOM 938 C C . LEU A 1 117 ? 2.452 -10.225 -10.675 1.00 95.56 117 LEU A C 1
ATOM 940 O O . LEU A 1 117 ? 1.305 -10.508 -10.345 1.00 95.56 117 LEU A O 1
ATOM 944 N N . PHE A 1 118 ? 2.902 -10.434 -11.908 1.00 96.19 118 PHE A N 1
ATOM 945 C CA . PHE A 1 118 ? 2.015 -10.877 -12.979 1.00 96.19 118 PHE A CA 1
ATOM 946 C C . PHE A 1 118 ? 1.608 -12.352 -12.882 1.00 96.19 118 PHE A C 1
ATOM 948 O O . PHE A 1 118 ? 0.636 -12.770 -13.511 1.00 96.19 118 PHE A O 1
ATOM 955 N N . LYS A 1 119 ? 2.334 -13.156 -12.103 1.00 94.81 119 LYS A N 1
ATOM 956 C CA . LYS A 1 119 ? 1.943 -14.519 -11.736 1.00 94.81 119 LYS A CA 1
ATOM 957 C C . LYS A 1 119 ? 0.933 -14.523 -10.588 1.00 94.81 119 LYS A C 1
ATOM 959 O O . LYS A 1 119 ? 0.003 -15.324 -10.601 1.00 94.81 119 LYS A O 1
ATOM 964 N N . ALA A 1 120 ? 1.114 -13.634 -9.614 1.00 94.69 120 ALA A N 1
ATOM 965 C CA . ALA A 1 120 ? 0.182 -13.430 -8.512 1.00 94.69 120 ALA A CA 1
ATOM 966 C C . ALA A 1 120 ? -1.152 -12.844 -8.985 1.00 94.69 120 ALA A C 1
ATOM 968 O O . ALA A 1 120 ? -2.213 -13.259 -8.527 1.00 94.69 120 ALA A O 1
ATOM 969 N N . TYR A 1 121 ? -1.085 -11.911 -9.929 1.00 96.00 121 TYR A N 1
ATOM 970 C CA . TYR A 1 121 ? -2.208 -11.154 -10.446 1.00 96.00 121 TYR A CA 1
ATOM 971 C C . TYR A 1 121 ? -2.058 -10.968 -11.963 1.00 96.00 121 TYR A C 1
ATOM 973 O O . TYR A 1 121 ? -1.511 -9.964 -12.414 1.00 96.00 121 TYR A O 1
ATOM 981 N N . PRO A 1 122 ? -2.556 -11.909 -12.786 1.00 95.31 122 PRO A N 1
ATOM 982 C CA . PRO A 1 122 ? -2.437 -11.822 -14.242 1.00 95.31 122 PRO A CA 1
ATOM 983 C C . PRO A 1 122 ? -3.033 -10.543 -14.842 1.00 95.31 122 PRO A C 1
ATOM 985 O O . PRO A 1 122 ? -2.425 -9.972 -15.743 1.00 95.31 122 PRO A O 1
ATOM 988 N N . HIS A 1 123 ? -4.151 -10.054 -14.286 1.00 92.38 123 HIS A N 1
ATOM 989 C CA . HIS A 1 123 ? -4.775 -8.782 -14.677 1.00 92.38 123 HIS A CA 1
ATOM 990 C C . HIS A 1 123 ? -3.817 -7.586 -14.542 1.00 92.38 123 HIS A C 1
ATOM 992 O O . HIS A 1 123 ? -3.934 -6.621 -15.291 1.00 92.38 123 HIS A O 1
ATOM 998 N N . ALA A 1 124 ? -2.844 -7.654 -13.619 1.00 95.81 124 ALA A N 1
ATOM 999 C CA . ALA A 1 124 ? -1.931 -6.552 -13.354 1.00 95.81 124 ALA A CA 1
ATOM 1000 C C . ALA A 1 124 ? -1.064 -6.223 -14.578 1.00 95.81 124 ALA A C 1
ATOM 1002 O O . ALA A 1 124 ? -0.561 -5.111 -14.682 1.00 95.81 124 ALA A O 1
ATOM 1003 N N . LYS A 1 125 ? -0.921 -7.158 -15.532 1.00 95.94 125 LYS A N 1
ATOM 1004 C CA . LYS A 1 125 ? -0.289 -6.890 -16.830 1.00 95.94 125 LYS A CA 1
ATOM 1005 C C . LYS A 1 125 ? -1.025 -5.813 -17.616 1.00 95.94 125 LYS A C 1
ATOM 1007 O O . LYS A 1 125 ? -0.356 -4.980 -18.213 1.00 95.94 125 LYS A O 1
ATOM 1012 N N . ASP A 1 126 ? -2.356 -5.836 -17.601 1.00 96.50 126 ASP A N 1
ATOM 1013 C CA . ASP A 1 126 ? -3.226 -5.065 -18.494 1.00 96.50 126 ASP A CA 1
ATOM 1014 C C . ASP A 1 126 ? -3.616 -3.686 -17.928 1.00 96.50 126 ASP A C 1
ATOM 1016 O O . ASP A 1 126 ? -4.179 -2.858 -18.653 1.00 96.50 126 ASP A O 1
ATOM 1020 N N . ILE A 1 127 ? -3.272 -3.413 -16.658 1.00 96.31 127 ILE A N 1
ATOM 1021 C CA . ILE A 1 127 ? -3.452 -2.107 -16.005 1.00 96.31 127 ILE A CA 1
ATOM 1022 C C . ILE A 1 127 ? -2.835 -1.025 -16.888 1.00 96.31 127 ILE A C 1
ATOM 1024 O O . ILE A 1 127 ? -1.664 -1.097 -17.265 1.00 96.31 127 ILE A O 1
ATOM 1028 N N . LYS A 1 128 ? -3.604 0.012 -17.209 1.00 96.50 128 LYS A N 1
ATOM 1029 C CA . LYS A 1 128 ? -3.140 1.105 -18.067 1.00 96.50 128 LYS A CA 1
ATOM 1030 C C . LYS A 1 128 ? -2.134 1.958 -17.312 1.00 96.50 128 LYS A C 1
ATOM 1032 O O . LYS A 1 128 ? -2.387 2.357 -16.182 1.00 96.50 128 LYS A O 1
ATOM 1037 N N . VAL A 1 129 ? -1.029 2.314 -17.946 1.00 95.44 129 VAL A N 1
ATOM 1038 C CA . VAL A 1 129 ? -0.027 3.223 -17.393 1.00 95.44 129 VAL A CA 1
ATOM 1039 C C . VAL A 1 129 ? 0.083 4.450 -18.280 1.00 95.44 129 VAL A C 1
ATOM 1041 O O . VAL A 1 129 ? 0.157 4.361 -19.507 1.00 95.44 129 VAL A O 1
ATOM 1044 N N . LYS A 1 130 ? 0.100 5.618 -17.638 1.00 93.88 130 LYS A N 1
ATOM 1045 C CA . LYS A 1 130 ? 0.284 6.906 -18.299 1.00 93.88 130 LYS A CA 1
ATOM 1046 C C . LYS A 1 130 ? 1.328 7.745 -17.577 1.00 93.88 130 LYS A C 1
ATOM 1048 O O . LYS A 1 130 ? 1.114 8.174 -16.441 1.00 93.88 130 LYS A O 1
ATOM 1053 N N . TYR A 1 131 ? 2.415 8.072 -18.266 1.00 93.56 131 TYR A N 1
ATOM 1054 C CA . TYR A 1 131 ? 3.361 9.075 -17.784 1.00 93.56 131 TYR A CA 1
ATOM 1055 C C . TYR A 1 131 ? 2.846 10.493 -18.045 1.00 93.56 131 TYR A C 1
ATOM 1057 O O . TYR A 1 131 ? 2.230 10.766 -19.077 1.00 93.56 131 TYR A O 1
ATOM 1065 N N . TRP A 1 132 ? 3.106 11.422 -17.123 1.00 92.88 132 TRP A N 1
ATOM 1066 C CA . TRP A 1 132 ? 2.786 12.837 -17.329 1.00 92.88 132 TRP A CA 1
ATOM 1067 C C . TRP A 1 132 ? 3.891 13.771 -16.827 1.00 92.88 132 TRP A C 1
ATOM 1069 O O . TRP A 1 132 ? 4.592 13.476 -15.855 1.00 92.88 132 TRP A O 1
ATOM 1079 N N . ASP A 1 133 ? 4.044 14.919 -17.495 1.00 92.81 133 ASP A N 1
ATOM 1080 C CA . ASP A 1 133 ? 4.931 15.986 -17.032 1.00 92.81 133 ASP A CA 1
ATOM 1081 C C . ASP A 1 133 ? 4.289 16.723 -15.845 1.00 92.81 133 ASP A C 1
ATOM 1083 O O . ASP A 1 133 ? 3.315 17.467 -15.981 1.00 92.81 133 ASP A O 1
ATOM 1087 N N . ASN A 1 134 ? 4.847 16.496 -14.657 1.00 94.38 134 ASN A N 1
ATOM 1088 C CA . ASN A 1 134 ? 4.470 17.137 -13.402 1.00 94.38 134 ASN A CA 1
ATOM 1089 C C . ASN A 1 134 ? 5.511 18.170 -12.923 1.00 94.38 134 ASN A C 1
ATOM 1091 O O . ASN A 1 134 ? 5.512 18.517 -11.744 1.00 94.38 134 ASN A O 1
ATOM 1095 N N . LYS A 1 135 ? 6.386 18.702 -13.790 1.00 93.75 135 LYS A N 1
ATOM 1096 C CA . LYS A 1 135 ? 7.499 19.604 -13.417 1.00 93.75 135 LYS A CA 1
ATOM 1097 C C . LYS A 1 135 ? 7.072 20.826 -12.593 1.00 93.75 135 LYS A C 1
ATOM 1099 O O . LYS A 1 135 ? 7.814 21.274 -11.721 1.00 93.75 135 LYS A O 1
ATOM 1104 N N . HIS A 1 136 ? 5.868 21.342 -12.845 1.00 91.38 136 HIS A N 1
ATOM 1105 C CA . HIS A 1 136 ? 5.272 22.472 -12.119 1.00 91.38 136 HIS A CA 1
ATOM 1106 C C . HIS A 1 136 ? 4.516 22.073 -10.835 1.00 91.38 136 HIS A C 1
ATOM 1108 O O . HIS A 1 136 ? 4.156 22.943 -10.047 1.00 91.38 136 HIS A O 1
ATOM 1114 N N . LYS A 1 137 ? 4.266 20.775 -10.613 1.00 90.50 137 LYS A N 1
ATOM 1115 C CA . LYS A 1 137 ? 3.624 20.206 -9.413 1.00 90.50 137 LYS A CA 1
ATOM 1116 C C . LYS A 1 137 ? 4.300 18.876 -9.009 1.00 90.50 137 LYS A C 1
ATOM 1118 O O . LYS A 1 137 ? 3.631 17.843 -8.965 1.00 90.50 137 LYS A O 1
ATOM 1123 N N . PRO A 1 138 ? 5.610 18.879 -8.688 1.00 90.12 138 PRO A N 1
ATOM 1124 C CA . PRO A 1 138 ? 6.391 17.655 -8.464 1.00 90.12 138 PRO A CA 1
ATOM 1125 C C . PRO A 1 138 ? 5.992 16.872 -7.201 1.00 90.12 138 PRO A C 1
ATOM 1127 O O . PRO A 1 138 ? 6.462 15.755 -7.013 1.00 90.12 138 PRO A O 1
ATOM 1130 N N . GLN A 1 139 ? 5.129 17.442 -6.350 1.00 87.00 139 GLN A N 1
ATOM 1131 C CA . GLN A 1 139 ? 4.598 16.789 -5.148 1.00 87.00 139 GLN A CA 1
ATOM 1132 C C . GLN A 1 139 ? 3.569 15.694 -5.462 1.00 87.00 139 GLN A C 1
ATOM 1134 O O . GLN A 1 139 ? 3.366 14.796 -4.652 1.00 87.00 139 GLN A O 1
ATOM 1139 N N . THR A 1 140 ? 2.904 15.760 -6.620 1.00 87.25 140 THR A N 1
ATOM 1140 C CA . THR A 1 140 ? 1.993 14.704 -7.076 1.00 87.25 140 THR A CA 1
ATOM 1141 C C . THR A 1 140 ? 2.777 13.770 -7.985 1.00 87.25 140 THR A C 1
ATOM 1143 O O . THR A 1 140 ? 3.127 14.141 -9.106 1.00 87.25 140 THR A O 1
ATOM 1146 N N . THR A 1 141 ? 3.099 12.582 -7.480 1.00 90.75 141 THR A N 1
ATOM 1147 C CA . THR A 1 141 ? 4.024 11.629 -8.112 1.00 90.75 141 THR A CA 1
ATOM 1148 C C . THR A 1 141 ? 3.333 10.426 -8.748 1.00 90.75 141 THR A C 1
ATOM 1150 O O . THR A 1 141 ? 3.904 9.850 -9.675 1.00 90.75 141 THR A O 1
ATOM 1153 N N . GLY A 1 142 ? 2.128 10.075 -8.295 1.00 93.19 142 GLY A N 1
ATOM 1154 C CA . GLY A 1 142 ? 1.316 8.967 -8.795 1.00 93.19 142 GLY A CA 1
ATOM 1155 C C . GLY A 1 142 ? -0.179 9.176 -8.547 1.00 93.19 142 GLY A C 1
ATOM 1156 O O . GLY A 1 142 ? -0.563 10.132 -7.862 1.00 93.19 142 GLY A O 1
ATOM 1157 N N . ARG A 1 143 ? -1.002 8.334 -9.185 1.00 94.19 143 ARG A N 1
ATOM 1158 C CA . ARG A 1 143 ? -2.423 8.122 -8.867 1.00 94.19 143 ARG A CA 1
ATOM 1159 C C . ARG A 1 143 ? -2.957 6.863 -9.558 1.00 94.19 143 ARG A C 1
ATOM 1161 O O . ARG A 1 143 ? -2.930 6.805 -10.787 1.00 94.19 143 ARG A O 1
ATOM 1168 N N . TYR A 1 144 ? -3.575 5.962 -8.804 1.00 95.00 144 TYR A N 1
ATOM 1169 C CA . TYR A 1 144 ? -4.456 4.908 -9.306 1.00 95.00 144 TYR A CA 1
ATOM 1170 C C . TYR A 1 144 ? -5.896 5.409 -9.542 1.00 95.00 144 TYR A C 1
ATOM 1172 O O . TYR A 1 144 ? -6.381 6.353 -8.905 1.00 95.00 144 TYR A O 1
ATOM 1180 N N . ASN A 1 145 ? -6.601 4.786 -10.487 1.00 93.94 145 ASN A N 1
ATOM 1181 C CA . ASN A 1 145 ? -7.975 5.117 -10.849 1.00 93.94 145 ASN A CA 1
ATOM 1182 C C . ASN A 1 145 ? -8.804 3.850 -11.111 1.00 93.94 145 ASN A C 1
ATOM 1184 O O . ASN A 1 145 ? -8.867 3.375 -12.246 1.00 93.94 145 ASN A O 1
ATOM 1188 N N . GLU A 1 146 ? -9.490 3.373 -10.066 1.00 90.62 146 GLU A N 1
ATOM 1189 C CA . GLU A 1 146 ? -10.322 2.156 -10.060 1.00 90.62 146 GLU A CA 1
ATOM 1190 C C . GLU A 1 146 ? -11.265 2.037 -11.276 1.00 90.62 146 GLU A C 1
ATOM 1192 O O . GLU A 1 146 ? -11.332 0.991 -11.909 1.00 90.62 146 GLU A O 1
ATOM 1197 N N . TYR A 1 147 ? -11.931 3.125 -11.688 1.00 90.81 147 TYR A N 1
ATOM 1198 C CA . TYR A 1 147 ? -12.923 3.102 -12.779 1.00 90.81 147 TYR A CA 1
ATOM 1199 C C . TYR A 1 147 ? -12.334 2.892 -14.175 1.00 90.81 147 TYR A C 1
ATOM 1201 O O . TYR A 1 147 ? -13.075 2.619 -15.119 1.00 90.81 147 TYR A O 1
ATOM 1209 N N . ARG A 1 148 ? -11.031 3.128 -14.345 1.00 92.38 148 ARG A N 1
ATOM 1210 C CA . ARG A 1 148 ? -10.350 3.024 -15.645 1.00 92.38 148 ARG A CA 1
ATOM 1211 C C . ARG A 1 148 ? -9.329 1.906 -15.695 1.00 92.38 148 ARG A C 1
ATOM 1213 O O . ARG A 1 148 ? -8.847 1.628 -16.795 1.00 92.38 148 ARG A O 1
ATOM 1220 N N . ASP A 1 149 ? -9.023 1.324 -14.539 1.00 94.38 149 ASP A N 1
ATOM 1221 C CA . ASP A 1 149 ? -7.853 0.493 -14.297 1.00 94.38 149 ASP A CA 1
ATOM 1222 C C . ASP A 1 149 ? -6.586 1.164 -14.861 1.00 94.38 149 ASP A C 1
ATOM 1224 O O . ASP A 1 149 ? -6.029 0.761 -15.884 1.00 94.38 149 ASP A O 1
ATOM 1228 N N . GLU A 1 150 ? -6.255 2.329 -14.288 1.00 96.38 150 GLU A N 1
ATOM 1229 C CA . GLU A 1 150 ? -5.247 3.257 -14.815 1.00 96.38 150 GLU A CA 1
ATOM 1230 C C . GLU A 1 150 ? -4.350 3.815 -13.698 1.00 96.38 150 GLU A C 1
ATOM 1232 O O . GLU A 1 150 ? -4.819 4.515 -12.797 1.00 96.38 150 GLU A O 1
ATOM 1237 N N . ILE A 1 151 ? -3.047 3.554 -13.802 1.00 96.06 151 ILE A N 1
ATOM 1238 C CA . ILE A 1 151 ? -1.965 4.165 -13.032 1.00 96.06 151 ILE A CA 1
ATOM 1239 C C . ILE A 1 151 ? -1.419 5.363 -13.818 1.00 96.06 151 ILE A C 1
ATOM 1241 O O . ILE A 1 151 ? -0.821 5.234 -14.886 1.00 96.06 151 ILE A O 1
ATOM 1245 N N . SER A 1 152 ? -1.557 6.559 -13.259 1.00 95.25 152 SER A N 1
ATOM 1246 C CA . SER A 1 152 ? -0.801 7.730 -13.702 1.00 95.25 152 SER A CA 1
ATOM 1247 C C . SER A 1 152 ? 0.534 7.805 -12.949 1.00 95.25 152 SER A C 1
ATOM 1249 O O . SER A 1 152 ? 0.547 7.652 -11.728 1.00 95.25 152 SER A O 1
ATOM 1251 N N . VAL A 1 153 ? 1.644 8.133 -13.627 1.00 95.31 153 VAL A N 1
ATOM 1252 C CA . VAL A 1 153 ? 2.972 8.350 -13.002 1.00 95.31 153 VAL A CA 1
ATOM 1253 C C . VAL A 1 153 ? 3.615 9.676 -13.437 1.00 95.31 153 VAL A C 1
ATOM 1255 O O . VAL A 1 153 ? 3.822 9.933 -14.623 1.00 95.31 153 VAL A O 1
ATOM 1258 N N . GLY A 1 154 ? 3.985 10.523 -12.475 1.00 95.00 154 GLY A N 1
ATOM 1259 C CA . GLY A 1 154 ? 4.665 11.796 -12.728 1.00 95.00 154 GLY A CA 1
ATOM 1260 C C . GLY A 1 154 ? 6.173 11.604 -12.908 1.00 95.00 154 GLY A C 1
ATOM 1261 O O . GLY A 1 154 ? 6.813 10.980 -12.059 1.00 95.00 154 GLY A O 1
ATOM 1262 N N . ILE A 1 155 ? 6.759 12.133 -13.989 1.00 94.38 155 ILE A N 1
ATOM 1263 C CA . ILE A 1 155 ? 8.180 11.898 -14.340 1.00 94.38 155 ILE A CA 1
ATOM 1264 C C . ILE A 1 155 ? 9.199 12.739 -13.543 1.00 94.38 155 ILE A C 1
ATOM 1266 O O . ILE A 1 155 ? 10.388 12.411 -13.516 1.00 94.38 155 ILE A O 1
ATOM 1270 N N . TYR A 1 156 ? 8.754 13.807 -12.884 1.00 94.69 156 TYR A N 1
ATOM 1271 C CA . TYR A 1 156 ? 9.546 14.669 -12.005 1.00 94.69 156 TYR A CA 1
ATOM 1272 C C . TYR A 1 156 ? 9.154 14.475 -10.533 1.00 94.69 156 TYR A C 1
ATOM 1274 O O . TYR A 1 156 ? 8.049 14.051 -10.202 1.00 94.69 156 TYR A O 1
ATOM 1282 N N . GLY A 1 157 ? 10.082 14.786 -9.636 1.00 93.69 157 GLY A N 1
ATOM 1283 C CA . GLY A 1 157 ? 9.884 14.822 -8.188 1.00 93.69 157 GLY A CA 1
ATOM 1284 C C . GLY A 1 157 ? 10.756 15.914 -7.572 1.00 93.69 157 GLY A C 1
ATOM 1285 O O . GLY A 1 157 ? 11.384 16.681 -8.305 1.00 93.69 157 GLY A O 1
ATOM 1286 N N . GLN A 1 158 ? 10.811 15.993 -6.244 1.00 92.44 158 GLN A N 1
ATOM 1287 C CA . GLN A 1 158 ? 11.730 16.890 -5.537 1.00 92.44 158 GLN A CA 1
ATOM 1288 C C . GLN A 1 158 ? 12.940 16.135 -4.975 1.00 92.44 158 GLN A C 1
ATOM 1290 O O . GLN A 1 158 ? 12.812 15.003 -4.506 1.00 92.44 158 GLN A O 1
ATOM 1295 N N . ASP A 1 159 ? 14.114 16.767 -5.020 1.00 88.25 159 ASP A N 1
ATOM 1296 C CA . ASP A 1 159 ? 15.297 16.311 -4.288 1.00 88.25 159 ASP A CA 1
ATOM 1297 C C . ASP A 1 159 ? 15.246 16.713 -2.797 1.00 88.25 159 ASP A C 1
ATOM 1299 O O . ASP A 1 159 ? 14.297 17.344 -2.327 1.00 88.25 159 ASP A O 1
ATOM 1303 N N . ALA A 1 160 ? 16.293 16.372 -2.038 1.00 83.81 160 ALA A N 1
ATOM 1304 C CA . ALA A 1 160 ? 16.406 16.687 -0.609 1.00 83.81 160 ALA A CA 1
ATOM 1305 C C . ALA A 1 160 ? 16.370 18.193 -0.262 1.00 83.81 160 ALA A C 1
ATOM 1307 O O . ALA A 1 160 ? 16.249 18.532 0.915 1.00 83.81 160 ALA A O 1
ATOM 1308 N N . ASN A 1 161 ? 16.504 19.076 -1.258 1.00 90.81 161 ASN A N 1
ATOM 1309 C CA . ASN A 1 161 ? 16.483 20.531 -1.125 1.00 90.81 161 ASN A CA 1
ATOM 1310 C C . ASN A 1 161 ? 15.200 21.148 -1.722 1.00 90.81 161 ASN A C 1
ATOM 1312 O O . ASN A 1 161 ? 15.116 22.367 -1.859 1.00 90.81 161 ASN A O 1
ATOM 1316 N N . GLY A 1 162 ? 14.217 20.329 -2.116 1.00 88.88 162 GLY A N 1
ATOM 1317 C CA . GLY A 1 162 ? 12.970 20.782 -2.740 1.00 88.88 162 GLY A CA 1
ATOM 1318 C C . GLY A 1 162 ? 13.087 21.123 -4.232 1.00 88.88 162 GLY A C 1
ATOM 1319 O O . GLY A 1 162 ? 12.120 21.602 -4.827 1.00 88.88 162 GLY A O 1
ATOM 1320 N N . LYS A 1 163 ? 14.241 20.889 -4.873 1.00 93.56 163 LYS A N 1
ATOM 1321 C CA . LYS A 1 163 ? 14.440 21.210 -6.293 1.00 93.56 163 LYS A CA 1
ATOM 1322 C C . LYS A 1 163 ? 13.760 20.164 -7.174 1.00 93.56 163 LYS A C 1
ATOM 1324 O O . LYS A 1 163 ? 13.969 18.968 -6.990 1.00 93.56 163 LYS A O 1
ATOM 1329 N N . THR A 1 164 ? 13.010 20.611 -8.182 1.00 96.38 164 THR A N 1
ATOM 1330 C CA . THR A 1 164 ? 12.432 19.719 -9.197 1.00 96.38 164 THR A CA 1
ATOM 1331 C C . THR A 1 164 ? 13.530 19.006 -9.995 1.00 96.38 164 THR A C 1
ATOM 1333 O O . THR A 1 164 ? 14.340 19.654 -10.663 1.00 96.38 164 THR A O 1
ATOM 1336 N N . VAL A 1 165 ? 13.524 17.673 -9.974 1.00 94.62 165 VAL A N 1
ATOM 1337 C CA . VAL A 1 165 ? 14.468 16.792 -10.684 1.00 94.62 165 VAL A CA 1
ATOM 1338 C C . VAL A 1 165 ? 13.725 15.663 -11.403 1.00 94.62 165 VAL A C 1
ATOM 1340 O O . VAL A 1 165 ? 12.635 15.273 -10.983 1.00 94.62 165 VAL A O 1
ATOM 1343 N N . LYS A 1 166 ? 14.278 15.147 -12.513 1.00 93.38 166 LYS A N 1
ATOM 1344 C CA . LYS A 1 166 ? 13.717 13.958 -13.184 1.00 93.38 166 LYS A CA 1
ATOM 1345 C C . LYS A 1 166 ? 13.932 12.744 -12.278 1.00 93.38 166 LYS A C 1
ATOM 1347 O O . LYS A 1 166 ? 15.008 12.598 -11.702 1.00 93.38 166 LYS A O 1
ATOM 1352 N N . ARG A 1 167 ? 12.912 11.898 -12.147 1.00 91.81 167 ARG A N 1
ATOM 1353 C CA . ARG A 1 167 ? 12.948 10.723 -11.270 1.00 91.81 167 ARG A CA 1
ATOM 1354 C C . ARG A 1 167 ? 13.780 9.593 -11.868 1.00 91.81 167 ARG A C 1
ATOM 1356 O O . ARG A 1 167 ? 13.832 9.424 -13.086 1.00 91.81 167 ARG A O 1
ATOM 1363 N N . THR A 1 168 ? 14.416 8.813 -10.999 1.00 90.44 168 THR A N 1
ATOM 1364 C CA . THR A 1 168 ? 15.129 7.587 -11.381 1.00 90.44 168 THR A CA 1
ATOM 1365 C C . THR A 1 168 ? 14.147 6.442 -11.669 1.00 90.44 168 THR A C 1
ATOM 1367 O O . THR A 1 168 ? 13.008 6.490 -11.195 1.00 90.44 168 THR A O 1
ATOM 1370 N N . PRO A 1 169 ? 14.566 5.374 -12.377 1.00 89.75 169 PRO A N 1
ATOM 1371 C CA . PRO A 1 169 ? 13.729 4.193 -12.576 1.00 89.75 169 PRO A CA 1
ATOM 1372 C C . PRO A 1 169 ? 13.184 3.615 -11.261 1.00 89.75 169 PRO A C 1
ATOM 1374 O O . PRO A 1 169 ? 11.978 3.436 -11.138 1.00 89.75 169 PRO A O 1
ATOM 1377 N N . SER A 1 170 ? 14.023 3.443 -10.234 1.00 88.62 170 SER A N 1
ATOM 1378 C CA . SER A 1 170 ? 13.594 2.953 -8.913 1.00 88.62 170 SER A CA 1
ATOM 1379 C C . SER A 1 170 ? 12.556 3.863 -8.247 1.00 88.62 170 SER A C 1
ATOM 1381 O O . SER A 1 170 ? 11.608 3.376 -7.642 1.00 88.62 170 SER A O 1
ATOM 1383 N N . GLN A 1 171 ? 12.674 5.189 -8.394 1.00 90.88 171 GLN A N 1
ATOM 1384 C CA . GLN A 1 171 ? 11.660 6.116 -7.882 1.00 90.88 171 GLN A CA 1
ATOM 1385 C C . GLN A 1 171 ? 10.326 5.981 -8.620 1.00 90.88 171 GLN A C 1
ATOM 1387 O O . GLN A 1 171 ? 9.282 6.159 -7.998 1.00 90.88 171 GLN A O 1
ATOM 1392 N N . LEU A 1 172 ? 10.338 5.711 -9.927 1.00 93.06 172 LEU A N 1
ATOM 1393 C CA . LEU A 1 172 ? 9.124 5.492 -10.716 1.00 93.06 172 LEU A CA 1
ATOM 1394 C C . LEU A 1 172 ? 8.472 4.151 -10.358 1.00 93.06 172 LEU A C 1
ATOM 1396 O O . LEU A 1 172 ? 7.271 4.134 -10.103 1.00 93.06 172 LEU A O 1
ATOM 1400 N N . ILE A 1 173 ? 9.261 3.075 -10.235 1.00 93.44 173 ILE A N 1
ATOM 1401 C CA . ILE A 1 173 ? 8.811 1.764 -9.733 1.00 93.44 173 ILE A CA 1
ATOM 1402 C C . ILE A 1 173 ? 8.204 1.910 -8.338 1.00 93.44 173 ILE A C 1
ATOM 1404 O O . ILE A 1 173 ? 7.103 1.434 -8.120 1.00 93.44 173 ILE A O 1
ATOM 1408 N N . SER A 1 174 ? 8.842 2.650 -7.428 1.00 92.44 174 SER A N 1
ATOM 1409 C CA . SER A 1 174 ? 8.303 2.924 -6.089 1.00 92.44 174 SER A CA 1
ATOM 1410 C C . SER A 1 174 ? 6.933 3.620 -6.110 1.00 92.44 174 SER A C 1
ATOM 1412 O O . SER A 1 174 ? 6.100 3.307 -5.265 1.00 92.44 174 SER A O 1
ATOM 1414 N N . THR A 1 175 ? 6.649 4.515 -7.068 1.00 93.44 175 THR A N 1
ATOM 1415 C CA . THR A 1 175 ? 5.267 5.002 -7.244 1.00 93.44 175 THR A CA 1
ATOM 1416 C C . THR A 1 175 ? 4.375 3.909 -7.804 1.00 93.44 175 THR A C 1
ATOM 1418 O O . THR A 1 175 ? 3.322 3.677 -7.234 1.00 93.44 175 THR A O 1
ATOM 1421 N N . MET A 1 176 ? 4.765 3.234 -8.887 1.00 95.00 176 MET A N 1
ATOM 1422 C CA . MET A 1 176 ? 3.912 2.200 -9.482 1.00 95.00 176 MET A CA 1
ATOM 1423 C C . MET A 1 176 ? 3.562 1.108 -8.460 1.00 95.00 176 MET A C 1
ATOM 1425 O O . MET A 1 176 ? 2.426 0.665 -8.455 1.00 95.00 176 MET A O 1
ATOM 1429 N N . ALA A 1 177 ? 4.473 0.779 -7.541 1.00 95.81 177 ALA A N 1
ATOM 1430 C CA . ALA A 1 177 ? 4.269 -0.160 -6.441 1.00 95.81 177 ALA A CA 1
ATOM 1431 C C . ALA A 1 177 ? 3.254 0.302 -5.395 1.00 95.81 177 ALA A C 1
ATOM 1433 O O . ALA A 1 177 ? 2.504 -0.507 -4.855 1.00 95.81 177 ALA A O 1
ATOM 1434 N N . HIS A 1 178 ? 3.194 1.607 -5.141 1.00 95.25 178 HIS A N 1
ATOM 1435 C CA . HIS A 1 178 ? 2.121 2.202 -4.357 1.00 95.25 178 HIS A CA 1
ATOM 1436 C C . HIS A 1 178 ? 0.778 2.091 -5.099 1.00 95.25 178 HIS A C 1
ATOM 1438 O O . HIS A 1 178 ? -0.205 1.627 -4.536 1.00 95.25 178 HIS A O 1
ATOM 1444 N N . GLU A 1 179 ? 0.745 2.449 -6.386 1.00 96.50 179 GLU A N 1
ATOM 1445 C CA . GLU A 1 179 ? -0.505 2.505 -7.152 1.00 96.50 179 GLU A CA 1
ATOM 1446 C C . GLU A 1 179 ? -1.058 1.115 -7.543 1.00 96.50 179 GLU A C 1
ATOM 1448 O O . GLU A 1 179 ? -2.271 0.923 -7.516 1.00 96.50 179 GLU A O 1
ATOM 1453 N N . TRP A 1 180 ? -0.218 0.121 -7.874 1.00 95.81 180 TRP A N 1
ATOM 1454 C CA . TRP A 1 180 ? -0.680 -1.240 -8.202 1.00 95.81 180 TRP A CA 1
ATOM 1455 C C . TRP A 1 180 ? -1.178 -1.993 -6.969 1.00 95.81 180 TRP A C 1
ATOM 1457 O O . TRP A 1 180 ? -2.050 -2.854 -7.083 1.00 95.81 180 TRP A O 1
ATOM 1467 N N . GLN A 1 181 ? -0.689 -1.642 -5.775 1.00 96.56 181 GLN A N 1
ATOM 1468 C CA . GLN A 1 181 ? -1.201 -2.214 -4.535 1.00 96.56 181 GLN A CA 1
ATOM 1469 C C . GLN A 1 181 ? -2.675 -1.836 -4.310 1.00 96.56 181 GLN A C 1
ATOM 1471 O O . GLN A 1 181 ? -3.436 -2.689 -3.854 1.00 96.56 181 GLN A O 1
ATOM 1476 N N . HIS A 1 182 ? -3.112 -0.643 -4.733 1.00 95.38 182 HIS A N 1
ATOM 1477 C CA . HIS A 1 182 ? -4.533 -0.272 -4.748 1.00 95.38 182 HIS A CA 1
ATOM 1478 C C . HIS A 1 182 ? -5.368 -1.095 -5.747 1.00 95.38 182 HIS A C 1
ATOM 1480 O O . HIS A 1 182 ? -6.538 -1.380 -5.482 1.00 95.38 182 HIS A O 1
ATOM 1486 N N . GLY A 1 183 ? -4.780 -1.527 -6.868 1.00 93.50 183 GLY A N 1
ATOM 1487 C CA . GLY A 1 183 ? -5.405 -2.492 -7.783 1.00 93.50 183 GLY A CA 1
ATOM 1488 C C . GLY A 1 183 ? -5.661 -3.836 -7.097 1.00 93.50 183 GLY A C 1
ATOM 1489 O O . GLY A 1 183 ? -6.795 -4.316 -7.066 1.00 93.50 183 GLY A O 1
ATOM 1490 N N . ASN A 1 184 ? -4.637 -4.378 -6.433 1.00 94.25 184 ASN A N 1
ATOM 1491 C CA . ASN A 1 184 ? -4.742 -5.613 -5.651 1.00 94.25 184 ASN A CA 1
ATOM 1492 C C . ASN A 1 184 ? -5.780 -5.484 -4.515 1.00 94.25 184 ASN A C 1
ATOM 1494 O O . ASN A 1 184 ? -6.654 -6.335 -4.383 1.00 94.25 184 ASN A O 1
ATOM 1498 N N . GLU A 1 185 ? -5.748 -4.389 -3.743 1.00 94.62 185 GLU A N 1
ATOM 1499 C CA . GLU A 1 185 ? -6.731 -4.085 -2.684 1.00 94.62 185 GLU A CA 1
ATOM 1500 C C . GLU A 1 185 ? -8.176 -4.070 -3.205 1.00 94.62 185 GLU A C 1
ATOM 1502 O O . GLU A 1 185 ? -9.086 -4.532 -2.516 1.00 94.62 185 GLU A O 1
ATOM 1507 N N . THR A 1 186 ? -8.387 -3.567 -4.426 1.00 93.00 186 THR A N 1
ATOM 1508 C CA . THR A 1 186 ? -9.709 -3.504 -5.067 1.00 93.00 186 THR A CA 1
ATOM 1509 C C . THR A 1 186 ? -10.257 -4.904 -5.360 1.00 93.00 186 THR A C 1
ATOM 1511 O O . THR A 1 186 ? -11.438 -5.160 -5.119 1.00 93.00 186 THR A O 1
ATOM 1514 N N . LEU A 1 187 ? -9.415 -5.825 -5.844 1.00 93.44 187 LEU A N 1
ATOM 1515 C CA . LEU A 1 187 ? -9.811 -7.211 -6.124 1.00 93.44 187 LEU A CA 1
ATOM 1516 C C . LEU A 1 187 ? -10.044 -8.025 -4.851 1.00 93.44 187 LEU A C 1
ATOM 1518 O O . LEU A 1 187 ? -11.072 -8.690 -4.721 1.00 93.44 187 LEU A O 1
ATOM 1522 N N . GLU A 1 188 ? -9.119 -7.917 -3.900 1.00 95.62 188 GLU A N 1
ATOM 1523 C CA . GLU A 1 188 ? -9.169 -8.609 -2.608 1.00 95.62 188 GLU A CA 1
ATOM 1524 C C . GLU A 1 188 ? -10.238 -8.020 -1.658 1.00 95.62 188 GLU A C 1
ATOM 1526 O O . GLU A 1 188 ? -10.505 -8.568 -0.587 1.00 95.62 188 GLU A O 1
ATOM 1531 N N . LYS A 1 189 ? -10.887 -6.910 -2.056 1.00 94.81 189 LYS A N 1
ATOM 1532 C CA . LYS A 1 189 ? -11.927 -6.171 -1.308 1.00 94.81 189 LYS A CA 1
ATOM 1533 C C . LYS A 1 189 ? -11.439 -5.692 0.064 1.00 94.81 189 LYS A C 1
ATOM 1535 O O . LYS A 1 189 ? -12.191 -5.685 1.042 1.00 94.81 189 LYS A O 1
ATOM 1540 N N . TRP A 1 190 ? -10.174 -5.294 0.123 1.00 95.31 190 TRP A N 1
ATOM 1541 C CA . TRP A 1 190 ? -9.536 -4.752 1.318 1.00 95.31 190 TRP A CA 1
ATOM 1542 C C . TRP A 1 190 ? -9.943 -3.292 1.566 1.00 95.31 190 TRP A C 1
ATOM 1544 O O . TRP A 1 190 ? -10.592 -2.647 0.738 1.00 95.31 190 TRP A O 1
ATOM 1554 N N . ALA A 1 191 ? -9.572 -2.746 2.727 1.00 94.19 191 ALA A N 1
ATOM 1555 C CA . ALA A 1 191 ? -9.730 -1.321 3.002 1.00 94.19 191 ALA A CA 1
ATOM 1556 C C . ALA A 1 191 ? -9.016 -0.488 1.916 1.00 94.19 191 ALA A C 1
ATOM 1558 O O . ALA A 1 191 ? -7.808 -0.639 1.745 1.00 94.19 191 ALA A O 1
ATOM 1559 N N . PRO A 1 192 ? -9.722 0.412 1.207 1.00 92.75 192 PRO A N 1
ATOM 1560 C CA . PRO A 1 192 ? -9.159 1.128 0.072 1.00 92.75 192 PRO A CA 1
ATOM 1561 C C . PRO A 1 192 ? -8.200 2.245 0.503 1.00 92.75 192 PRO A C 1
ATOM 1563 O O . PRO A 1 192 ? -8.213 2.709 1.651 1.00 92.75 192 PRO A O 1
ATOM 1566 N N . GLY A 1 193 ? -7.404 2.713 -0.460 1.00 91.06 193 GLY A N 1
ATOM 1567 C CA . GLY A 1 193 ? -6.670 3.974 -0.373 1.00 91.06 193 GLY A CA 1
ATOM 1568 C C . GLY A 1 193 ? -7.568 5.217 -0.498 1.00 91.06 193 GLY A C 1
ATOM 1569 O O . GLY A 1 193 ? -8.789 5.150 -0.322 1.00 91.06 193 GLY A O 1
ATOM 1570 N N . GLY A 1 194 ? -6.991 6.382 -0.816 1.00 90.62 194 GLY A N 1
ATOM 1571 C CA . GLY A 1 194 ? -7.807 7.579 -1.033 1.00 90.62 194 GLY A CA 1
ATOM 1572 C C . GLY A 1 194 ? -7.042 8.848 -1.402 1.00 90.62 194 GLY A C 1
ATOM 1573 O O . GLY A 1 194 ? -5.996 8.833 -2.033 1.00 90.62 194 GLY A O 1
ATOM 1574 N N . SER A 1 195 ? -7.597 10.006 -1.040 1.00 90.38 195 SER A N 1
ATOM 1575 C CA . SER A 1 195 ? -6.902 11.290 -1.183 1.00 90.38 195 SER A CA 1
ATOM 1576 C C . SER A 1 195 ? -7.395 12.285 -0.143 1.00 90.38 195 SER A C 1
ATOM 1578 O O . SER A 1 195 ? -8.601 12.428 0.066 1.00 90.38 195 SER A O 1
ATOM 1580 N N . SER A 1 196 ? -6.462 13.054 0.424 1.00 91.25 196 SER A N 1
ATOM 1581 C CA . SER A 1 196 ? -6.726 14.164 1.354 1.00 91.25 196 SER A CA 1
ATOM 1582 C C . SER A 1 196 ? -7.670 15.237 0.798 1.00 91.25 196 SER A C 1
ATOM 1584 O O . SER A 1 196 ? -8.224 16.043 1.543 1.00 91.25 196 SER A O 1
ATOM 1586 N N . THR A 1 197 ? -7.879 15.257 -0.520 1.00 91.12 197 THR A N 1
ATOM 1587 C CA . THR A 1 197 ? -8.759 16.218 -1.190 1.00 91.12 197 THR A CA 1
ATOM 1588 C C . THR A 1 197 ? -10.215 15.762 -1.309 1.00 91.12 197 THR A C 1
ATOM 1590 O O . THR A 1 197 ? -11.068 16.604 -1.600 1.00 91.12 197 THR A O 1
ATOM 1593 N N . THR A 1 198 ? -10.538 14.487 -1.059 1.00 91.19 198 THR A N 1
ATOM 1594 C CA . THR A 1 198 ? -11.918 13.980 -1.189 1.00 91.19 198 THR A CA 1
ATOM 1595 C C . THR A 1 198 ? -12.822 14.441 -0.049 1.00 91.19 198 THR A C 1
ATOM 1597 O O . THR A 1 198 ? -12.372 14.635 1.082 1.00 91.19 198 THR A O 1
ATOM 1600 N N . ASP A 1 199 ? -14.120 14.570 -0.330 1.00 93.62 199 ASP A N 1
ATOM 1601 C CA . ASP A 1 199 ? -15.119 14.919 0.687 1.00 93.62 199 ASP A CA 1
ATOM 1602 C C . ASP A 1 199 ? -15.193 13.852 1.785 1.00 93.62 199 ASP A C 1
ATOM 1604 O O . ASP A 1 199 ? -15.189 14.195 2.961 1.00 93.62 199 ASP A O 1
ATOM 1608 N N . THR A 1 200 ? -15.127 12.567 1.418 1.00 92.94 200 THR A N 1
ATOM 1609 C CA . THR A 1 200 ? -15.056 11.436 2.358 1.00 92.94 200 THR A CA 1
ATOM 1610 C C . THR A 1 200 ? -13.927 11.614 3.378 1.00 92.94 200 THR A C 1
ATOM 1612 O O . THR A 1 200 ? -14.172 11.563 4.580 1.00 92.94 200 THR A O 1
ATOM 1615 N N . THR A 1 201 ? -12.694 11.877 2.928 1.00 94.75 201 THR A N 1
ATOM 1616 C CA . THR A 1 201 ? -11.544 12.053 3.831 1.00 94.75 201 THR A CA 1
ATOM 1617 C C . THR A 1 201 ? -11.688 13.299 4.711 1.00 94.75 201 THR A C 1
ATOM 1619 O O . THR A 1 201 ? -11.401 13.243 5.906 1.00 94.75 201 THR A O 1
ATOM 1622 N N . LYS A 1 202 ? -12.192 14.413 4.161 1.00 95.69 202 LYS A N 1
ATOM 1623 C CA . LYS A 1 202 ? -12.461 15.647 4.923 1.00 95.69 202 LYS A CA 1
ATOM 1624 C C . LYS A 1 202 ? -13.561 15.465 5.974 1.00 95.69 202 LYS A C 1
ATOM 1626 O O . LYS A 1 202 ? -13.473 16.027 7.064 1.00 95.69 202 LYS A O 1
ATOM 1631 N N . GLU A 1 203 ? -14.602 14.699 5.663 1.00 95.75 203 GLU A N 1
ATOM 1632 C CA . GLU A 1 203 ? -15.697 14.403 6.587 1.00 95.75 203 GLU A CA 1
ATOM 1633 C C . GLU A 1 203 ? -15.255 13.487 7.725 1.00 95.75 203 GLU A C 1
ATOM 1635 O O . GLU A 1 203 ? -15.592 13.765 8.876 1.00 95.75 203 GLU A O 1
ATOM 1640 N N . ILE A 1 204 ? -14.456 12.455 7.434 1.00 95.31 204 ILE A N 1
ATOM 1641 C CA . ILE A 1 204 ? -13.834 11.619 8.467 1.00 95.31 204 ILE A CA 1
ATOM 1642 C C . ILE A 1 204 ? -12.976 12.500 9.390 1.00 95.31 204 ILE A C 1
ATOM 1644 O O . ILE A 1 204 ? -13.218 12.501 10.595 1.00 95.31 204 ILE A O 1
ATOM 1648 N N . ALA A 1 205 ? -12.075 13.331 8.849 1.00 96.12 205 ALA A N 1
ATOM 1649 C CA . ALA A 1 205 ? -11.233 14.252 9.629 1.00 96.12 205 ALA A CA 1
ATOM 1650 C C . ALA A 1 205 ? -12.054 15.160 10.570 1.00 96.12 205 ALA A C 1
ATOM 1652 O O . ALA A 1 205 ? -11.784 15.280 11.771 1.00 96.12 205 ALA A O 1
ATOM 1653 N N . LYS A 1 206 ? -13.128 15.757 10.035 1.00 96.19 206 LYS A N 1
ATOM 1654 C CA . LYS A 1 206 ? -14.079 16.597 10.77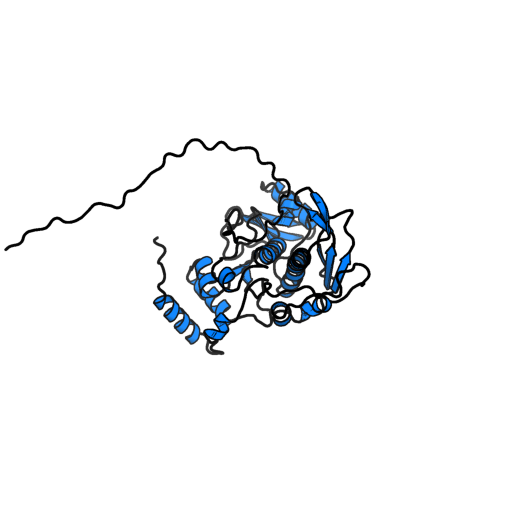7 1.00 96.19 206 LYS A CA 1
ATOM 1655 C C . LYS A 1 206 ? -14.801 15.820 11.881 1.00 96.19 206 LYS A C 1
ATOM 1657 O O . LYS A 1 206 ? -15.011 16.361 12.966 1.00 96.19 206 LYS A O 1
ATOM 1662 N N . ASN A 1 207 ? -15.197 14.579 11.619 1.00 95.19 207 ASN A N 1
ATOM 1663 C CA . ASN A 1 207 ? -15.924 13.747 12.573 1.00 95.19 207 ASN A CA 1
ATOM 1664 C C . ASN A 1 207 ? -15.014 13.189 13.677 1.00 95.19 207 ASN A C 1
ATOM 1666 O O . ASN A 1 207 ? -15.420 13.207 14.836 1.00 95.19 207 ASN A O 1
ATOM 1670 N N . LEU A 1 208 ? -13.777 12.795 13.357 1.00 95.06 208 LEU A N 1
ATOM 1671 C CA . LEU A 1 208 ? -12.757 12.431 14.348 1.00 95.06 208 LEU A CA 1
ATOM 1672 C C . LEU A 1 208 ? -12.442 13.613 15.269 1.00 95.06 208 LEU A C 1
ATOM 1674 O O . LEU A 1 208 ? -12.469 13.473 16.491 1.00 95.06 208 LEU A O 1
ATOM 1678 N N . THR A 1 209 ? -12.267 14.808 14.696 1.00 95.06 209 THR A N 1
ATOM 1679 C CA . THR A 1 209 ? -12.024 16.034 15.469 1.00 95.06 209 THR A CA 1
ATOM 1680 C C . THR A 1 209 ? -13.186 16.351 16.418 1.00 95.06 209 THR A C 1
ATOM 1682 O O . THR A 1 209 ? -12.953 16.661 17.585 1.00 95.06 209 THR A O 1
ATOM 1685 N N . LYS A 1 210 ? -14.445 16.201 15.973 1.00 94.69 210 LYS A N 1
ATOM 1686 C CA . LYS A 1 210 ? -15.632 16.312 16.848 1.00 94.69 210 LYS A CA 1
ATOM 1687 C C . LYS A 1 210 ? -15.675 15.252 17.954 1.00 94.69 210 LYS A C 1
ATOM 1689 O O . LYS A 1 210 ? -16.192 15.534 19.028 1.00 94.69 210 LYS A O 1
ATOM 1694 N N . ALA A 1 211 ? -15.159 14.054 17.692 1.00 92.38 211 ALA A N 1
ATOM 1695 C CA . ALA A 1 211 ? -15.081 12.949 18.646 1.00 92.38 211 ALA A CA 1
ATOM 1696 C C . ALA A 1 211 ? -13.870 13.042 19.600 1.00 92.38 211 ALA A C 1
ATOM 1698 O O . ALA A 1 211 ? -13.574 12.084 20.308 1.00 92.38 211 ALA A O 1
ATOM 1699 N N . GLY A 1 212 ? -13.156 14.175 19.628 1.00 91.56 212 GLY A N 1
ATOM 1700 C CA . GLY A 1 212 ? -12.011 14.384 20.519 1.00 91.56 212 GLY A CA 1
ATOM 1701 C C . GLY A 1 212 ? -10.686 13.807 20.012 1.00 91.56 212 GLY A C 1
ATOM 1702 O O . GLY A 1 212 ? -9.713 13.796 20.760 1.00 91.56 212 GLY A O 1
ATOM 1703 N N . GLN A 1 213 ? -10.614 13.374 18.748 1.00 90.12 213 GLN A N 1
ATOM 1704 C CA . GLN A 1 213 ? -9.377 12.964 18.078 1.00 90.12 213 GLN A CA 1
ATOM 1705 C C . GLN A 1 213 ? -9.046 13.935 16.929 1.00 90.12 213 GLN A C 1
ATOM 1707 O O . GLN A 1 213 ? -9.431 13.671 15.787 1.00 90.12 213 GLN A O 1
ATOM 1712 N N . PRO A 1 214 ? -8.349 15.060 17.186 1.00 90.62 214 PRO A N 1
ATOM 1713 C CA . PRO A 1 214 ? -7.985 16.020 16.147 1.00 90.62 214 PRO A CA 1
ATOM 1714 C C . PRO A 1 214 ? -7.192 15.359 15.015 1.00 90.62 214 PRO A C 1
ATOM 1716 O O . PRO A 1 214 ? -6.127 14.794 15.254 1.00 90.62 214 PRO A O 1
ATOM 1719 N N . HIS A 1 215 ? -7.724 15.448 13.800 1.00 91.12 215 HIS A N 1
ATOM 1720 C CA . HIS A 1 215 ? -7.083 15.008 12.561 1.00 91.12 215 HIS A CA 1
ATOM 1721 C C . HIS A 1 215 ? -7.384 16.042 11.481 1.00 91.12 215 HIS A C 1
ATOM 1723 O O . HIS A 1 215 ? -8.533 16.479 11.355 1.00 91.12 215 HIS A O 1
ATOM 1729 N N . ASP A 1 216 ? -6.395 16.390 10.661 1.00 94.38 216 ASP A N 1
ATOM 1730 C CA . ASP A 1 216 ? -6.672 17.065 9.395 1.00 94.38 216 ASP A CA 1
ATOM 1731 C C . ASP A 1 216 ? -6.955 16.050 8.261 1.00 94.38 216 ASP A C 1
ATOM 1733 O O . ASP A 1 216 ? -6.956 14.825 8.447 1.00 94.38 216 ASP A O 1
ATOM 1737 N N . ALA A 1 217 ? -7.273 16.551 7.065 1.00 94.50 217 ALA A N 1
ATOM 1738 C CA . ALA A 1 217 ? -7.576 15.692 5.919 1.00 94.50 217 ALA A CA 1
ATOM 1739 C C . ALA A 1 217 ? -6.336 14.962 5.357 1.00 94.50 217 ALA A C 1
ATOM 1741 O O . ALA A 1 217 ? -6.483 13.953 4.669 1.00 94.50 217 ALA A O 1
ATOM 1742 N N . TYR A 1 218 ? -5.123 15.442 5.635 1.00 93.12 218 TYR A N 1
ATOM 1743 C CA . TYR A 1 218 ? -3.871 14.783 5.270 1.00 93.12 218 TYR A CA 1
ATOM 1744 C C . TYR A 1 218 ? -3.498 13.689 6.279 1.00 93.12 218 TYR A C 1
ATOM 1746 O O . TYR A 1 218 ? -3.186 12.579 5.851 1.00 93.12 218 TYR A O 1
ATOM 1754 N N . ASP A 1 219 ? -3.639 13.935 7.584 1.00 93.56 219 ASP A N 1
ATOM 1755 C CA . ASP A 1 219 ? -3.532 12.911 8.633 1.00 93.56 219 ASP A CA 1
ATOM 1756 C C . ASP A 1 219 ? -4.505 11.757 8.373 1.00 93.56 219 ASP A C 1
ATOM 1758 O O . ASP A 1 219 ? -4.118 10.590 8.393 1.00 93.56 219 ASP A O 1
ATOM 1762 N N . THR A 1 220 ? -5.758 12.091 8.053 1.00 95.19 220 THR A N 1
ATOM 1763 C CA . THR A 1 220 ? -6.808 11.103 7.771 1.00 95.19 220 THR A CA 1
ATOM 1764 C C . THR A 1 220 ? -6.524 10.318 6.489 1.00 95.19 220 THR A C 1
ATOM 1766 O O . THR A 1 220 ? -6.731 9.114 6.440 1.00 95.19 220 THR A O 1
ATOM 1769 N N . TYR A 1 221 ? -6.003 10.960 5.440 1.00 95.06 221 TYR A N 1
ATOM 1770 C CA . TYR A 1 221 ? -5.499 10.254 4.255 1.00 95.06 221 TYR A CA 1
ATOM 1771 C C . TYR A 1 221 ? -4.369 9.282 4.633 1.00 95.06 221 TYR A C 1
ATOM 1773 O O . TYR A 1 221 ? -4.385 8.118 4.242 1.00 95.06 221 TYR A O 1
ATOM 1781 N N . ARG A 1 222 ? -3.424 9.711 5.475 1.00 93.88 222 ARG A N 1
ATOM 1782 C CA . ARG A 1 222 ? -2.324 8.860 5.945 1.00 93.88 222 ARG A CA 1
ATOM 1783 C C . ARG A 1 222 ? -2.769 7.731 6.879 1.00 93.88 222 ARG A C 1
ATOM 1785 O O . ARG A 1 222 ? -2.002 6.776 7.029 1.00 93.88 222 ARG A O 1
ATOM 1792 N N . SER A 1 223 ? -3.945 7.807 7.500 1.00 95.56 223 SER A N 1
ATOM 1793 C CA . SER A 1 223 ? -4.487 6.723 8.325 1.00 95.56 223 SER A CA 1
ATOM 1794 C C . SER A 1 223 ? -5.244 5.663 7.518 1.00 95.56 223 SER A C 1
ATOM 1796 O O . SER A 1 223 ? -5.405 4.560 8.030 1.00 95.56 223 SER A O 1
ATOM 1798 N N . LEU A 1 224 ? -5.688 5.932 6.281 1.00 96.50 224 LEU A N 1
ATOM 1799 C CA . LEU A 1 224 ? -6.485 4.967 5.505 1.00 96.50 224 LEU A CA 1
ATOM 1800 C C . LEU A 1 224 ? -5.773 3.605 5.353 1.00 96.50 224 LEU A C 1
ATOM 1802 O O . LEU A 1 224 ? -4.568 3.544 5.104 1.00 96.50 224 LEU A O 1
ATOM 1806 N N . GLY A 1 225 ? -6.525 2.509 5.487 1.00 96.00 225 GLY A N 1
ATOM 1807 C CA . GLY A 1 225 ? -5.977 1.147 5.478 1.00 96.00 225 GLY A CA 1
ATOM 1808 C C . GLY A 1 225 ? -5.166 0.803 4.223 1.00 96.00 225 GLY A C 1
ATOM 1809 O O . GLY A 1 225 ? -4.015 0.379 4.341 1.00 96.00 225 GLY A O 1
ATOM 1810 N N . GLY A 1 226 ? -5.711 1.063 3.030 1.00 95.25 226 GLY A N 1
ATOM 1811 C CA . GLY A 1 226 ? -5.020 0.782 1.766 1.00 95.25 226 GLY A CA 1
ATOM 1812 C C . GLY A 1 226 ? -3.833 1.711 1.510 1.00 95.25 226 GLY A C 1
ATOM 1813 O O . GLY A 1 226 ? -2.756 1.290 1.100 1.00 95.25 226 GLY A O 1
ATOM 1814 N N . GLU A 1 227 ? -3.956 2.981 1.898 1.00 95.50 227 GLU A N 1
ATOM 1815 C CA . GLU A 1 227 ? -2.832 3.927 1.914 1.00 95.50 227 GLU A CA 1
ATOM 1816 C C . GLU A 1 227 ? -1.655 3.407 2.760 1.00 95.50 227 GLU A C 1
ATOM 1818 O O . GLU A 1 227 ? -0.481 3.564 2.409 1.00 95.50 227 GLU A O 1
ATOM 1823 N N . VAL A 1 228 ? -1.962 2.777 3.895 1.00 95.31 228 VAL A N 1
ATOM 1824 C CA . VAL A 1 228 ? -0.982 2.173 4.797 1.00 95.31 228 VAL A CA 1
ATOM 1825 C C . VAL A 1 228 ? -0.363 0.904 4.207 1.00 95.31 228 VAL A C 1
ATOM 1827 O O . VAL A 1 228 ? 0.864 0.766 4.254 1.00 95.31 228 VAL A O 1
ATOM 1830 N N . ASN A 1 229 ? -1.166 0.016 3.621 1.00 94.12 229 ASN A N 1
ATOM 1831 C CA . ASN A 1 229 ? -0.689 -1.199 2.957 1.00 94.12 229 ASN A CA 1
ATOM 1832 C C . ASN A 1 229 ? 0.233 -0.844 1.775 1.00 94.12 229 ASN A C 1
ATOM 1834 O O . ASN A 1 229 ? 1.374 -1.304 1.721 1.00 94.12 229 ASN A O 1
ATOM 1838 N N . SER A 1 230 ? -0.198 0.080 0.916 1.00 94.12 230 SER A N 1
ATOM 1839 C CA . SER A 1 230 ? 0.550 0.587 -0.242 1.00 94.12 230 SER A CA 1
ATOM 1840 C C . SER A 1 230 ? 1.842 1.321 0.138 1.00 94.12 230 SER A C 1
ATOM 1842 O O . SER A 1 230 ? 2.830 1.275 -0.596 1.00 94.12 230 SER A O 1
ATOM 1844 N N . ARG A 1 231 ? 1.913 1.964 1.314 1.00 90.94 231 ARG A N 1
ATOM 1845 C CA . ARG A 1 231 ? 3.195 2.446 1.873 1.00 90.94 231 ARG A CA 1
ATOM 1846 C C . ARG A 1 231 ? 4.073 1.318 2.407 1.00 90.94 231 ARG A C 1
ATOM 1848 O O . ARG A 1 231 ? 5.290 1.399 2.262 1.00 90.94 231 ARG A O 1
ATOM 1855 N N . SER A 1 232 ? 3.489 0.278 3.001 1.00 92.56 232 SER A N 1
ATOM 1856 C CA . SER A 1 232 ? 4.245 -0.890 3.464 1.00 92.56 232 SER A CA 1
ATOM 1857 C C . SER A 1 232 ? 4.847 -1.695 2.308 1.00 92.56 232 SER A C 1
ATOM 1859 O O . SER A 1 232 ? 5.912 -2.273 2.501 1.00 92.56 232 SER A O 1
ATOM 1861 N N . THR A 1 233 ? 4.212 -1.721 1.133 1.00 93.00 233 THR A N 1
ATOM 1862 C CA . THR A 1 233 ? 4.797 -2.281 -0.097 1.00 93.00 233 THR A CA 1
ATOM 1863 C C . THR A 1 233 ? 6.064 -1.513 -0.483 1.00 93.00 233 THR A C 1
ATOM 1865 O O . THR A 1 233 ? 7.136 -2.101 -0.611 1.00 93.00 233 THR A O 1
ATOM 1868 N N . VAL A 1 234 ? 5.997 -0.177 -0.530 1.00 90.50 234 VAL A N 1
ATOM 1869 C CA . VAL A 1 234 ? 7.164 0.676 -0.828 1.00 90.50 234 VAL A CA 1
ATOM 1870 C C . VAL A 1 234 ? 8.280 0.557 0.219 1.00 90.50 234 VAL A C 1
ATOM 1872 O O . VAL A 1 234 ? 9.445 0.473 -0.155 1.00 90.50 234 VAL A O 1
ATOM 1875 N N . ASP A 1 235 ? 7.952 0.492 1.515 1.00 87.94 235 ASP A N 1
ATOM 1876 C CA . ASP A 1 235 ? 8.931 0.288 2.602 1.00 87.94 235 ASP A CA 1
ATOM 1877 C C . ASP A 1 235 ? 9.672 -1.069 2.513 1.00 87.94 235 ASP A C 1
ATOM 1879 O O . ASP A 1 235 ? 10.661 -1.273 3.224 1.00 87.94 235 ASP A O 1
ATOM 1883 N N . ARG A 1 236 ? 9.193 -2.010 1.683 1.00 91.19 236 ARG A N 1
ATOM 1884 C CA . ARG A 1 236 ? 9.729 -3.376 1.549 1.00 91.19 236 ARG A CA 1
ATOM 1885 C C . ARG A 1 236 ? 10.269 -3.706 0.151 1.00 91.19 236 ARG A C 1
ATOM 1887 O O . ARG A 1 236 ? 11.001 -4.687 0.034 1.00 91.19 236 ARG A O 1
ATOM 1894 N N . LEU A 1 237 ? 9.989 -2.867 -0.853 1.00 88.81 237 LEU A N 1
ATOM 1895 C CA . LEU A 1 237 ? 10.338 -3.014 -2.276 1.00 88.81 237 LEU A CA 1
ATOM 1896 C C . LEU A 1 237 ? 11.742 -3.608 -2.523 1.00 88.81 237 LEU A C 1
ATOM 1898 O O . LEU A 1 237 ? 11.884 -4.653 -3.157 1.00 88.81 237 LEU A O 1
ATOM 1902 N N . ASP A 1 238 ? 12.772 -2.960 -1.970 1.00 86.44 238 ASP A N 1
ATOM 1903 C CA . ASP A 1 238 ? 14.184 -3.287 -2.216 1.00 86.44 238 ASP A CA 1
ATOM 1904 C C . ASP A 1 238 ? 14.719 -4.451 -1.361 1.00 86.44 238 ASP A C 1
ATOM 1906 O O . ASP A 1 238 ? 15.827 -4.935 -1.604 1.00 86.44 238 ASP A O 1
ATOM 1910 N N . LEU A 1 239 ? 13.981 -4.911 -0.344 1.00 85.62 239 LEU A N 1
ATOM 1911 C CA . LEU A 1 239 ? 14.477 -5.925 0.590 1.00 85.62 239 LEU A CA 1
ATOM 1912 C C . LEU A 1 239 ? 14.743 -7.262 -0.137 1.00 85.62 239 LEU A C 1
ATOM 1914 O O . LEU A 1 239 ? 14.028 -7.647 -1.060 1.00 85.62 239 LEU A O 1
ATOM 1918 N N . THR A 1 240 ? 15.737 -8.030 0.309 1.00 83.81 240 THR A N 1
ATOM 1919 C CA . THR A 1 240 ? 16.027 -9.375 -0.230 1.00 83.81 240 THR A CA 1
ATOM 1920 C C . THR A 1 240 ? 15.114 -10.456 0.386 1.00 83.81 240 THR A C 1
ATOM 1922 O O . THR A 1 240 ? 14.520 -10.224 1.444 1.00 83.81 240 THR A O 1
ATOM 1925 N N . PRO A 1 241 ? 14.992 -11.664 -0.209 1.00 76.88 241 PRO A N 1
ATOM 1926 C CA . PRO A 1 241 ? 14.105 -12.725 0.297 1.00 76.88 241 PRO A CA 1
ATOM 1927 C C . PRO A 1 241 ? 14.330 -13.050 1.783 1.00 76.88 241 PRO A C 1
ATOM 1929 O O . PRO A 1 241 ? 13.380 -13.093 2.567 1.00 76.88 241 PRO A O 1
ATOM 1932 N N . ASP A 1 242 ? 15.595 -13.178 2.191 1.00 81.06 242 ASP A N 1
ATOM 1933 C CA . ASP A 1 242 ? 15.970 -13.441 3.583 1.00 81.06 242 ASP A CA 1
ATOM 1934 C C . ASP A 1 242 ? 15.691 -12.247 4.506 1.00 81.06 242 ASP A C 1
ATOM 1936 O O . ASP A 1 242 ? 15.236 -12.432 5.638 1.00 81.06 242 ASP A O 1
ATOM 1940 N N . GLN A 1 243 ? 15.915 -11.016 4.028 1.00 84.19 243 GLN A N 1
ATOM 1941 C CA . GLN A 1 243 ? 15.634 -9.802 4.799 1.00 84.19 243 GLN A CA 1
ATOM 1942 C C . GLN A 1 243 ? 14.145 -9.675 5.114 1.00 84.19 243 GLN A C 1
ATOM 1944 O O . GLN A 1 243 ? 13.796 -9.429 6.263 1.00 84.19 243 GLN A O 1
ATOM 1949 N N . ARG A 1 244 ? 13.262 -9.908 4.139 1.00 82.44 244 ARG A N 1
ATOM 1950 C CA . ARG A 1 244 ? 11.800 -9.870 4.331 1.00 82.44 244 ARG A CA 1
ATOM 1951 C C . ARG A 1 244 ? 11.285 -10.916 5.300 1.00 82.44 244 ARG A C 1
ATOM 1953 O O . ARG A 1 244 ? 10.421 -10.615 6.126 1.00 82.44 244 ARG A O 1
ATOM 1960 N N . LYS A 1 245 ? 11.866 -12.113 5.255 1.00 81.06 245 LYS A N 1
ATOM 1961 C CA . LYS A 1 245 ? 11.556 -13.186 6.198 1.00 81.06 245 LYS A CA 1
ATOM 1962 C C . LYS A 1 245 ? 12.006 -12.865 7.621 1.00 81.06 245 LYS A C 1
ATOM 1964 O O . LYS A 1 245 ? 11.273 -13.134 8.572 1.00 81.06 245 LYS A O 1
ATOM 1969 N N . ALA A 1 246 ? 13.190 -12.273 7.774 1.00 82.50 246 ALA A N 1
ATOM 1970 C CA . ALA A 1 246 ? 13.718 -11.841 9.066 1.00 82.50 246 ALA A CA 1
ATOM 1971 C C . ALA A 1 246 ? 13.004 -10.590 9.619 1.00 82.50 246 ALA A C 1
ATOM 1973 O O . ALA A 1 246 ? 12.801 -10.471 10.829 1.00 82.50 246 ALA A O 1
ATOM 1974 N N . GLN A 1 247 ? 12.614 -9.660 8.746 1.00 85.56 247 GLN A N 1
ATOM 1975 C CA . GLN A 1 247 ? 11.992 -8.390 9.098 1.00 85.56 247 GLN A CA 1
ATOM 1976 C C . GLN A 1 247 ? 10.472 -8.518 9.140 1.00 85.56 247 GLN A C 1
ATOM 1978 O O . GLN A 1 247 ? 9.793 -8.474 8.111 1.00 85.56 247 GLN A O 1
ATOM 1983 N N . HIS A 1 248 ? 9.937 -8.568 10.360 1.00 87.62 248 HIS A N 1
ATOM 1984 C CA . HIS A 1 248 ? 8.507 -8.391 10.577 1.00 87.62 248 HIS A CA 1
ATOM 1985 C C . HIS A 1 248 ? 8.005 -7.098 9.898 1.00 87.62 248 HIS A C 1
ATOM 1987 O O . HIS A 1 248 ? 8.644 -6.053 10.080 1.00 87.62 248 HIS A O 1
ATOM 1993 N N . PRO A 1 249 ? 6.895 -7.137 9.142 1.00 89.50 249 PRO A N 1
ATOM 1994 C CA . PRO A 1 249 ? 6.288 -5.945 8.557 1.00 89.50 249 PRO A CA 1
ATOM 1995 C C . PRO A 1 249 ? 5.879 -4.920 9.625 1.00 89.50 249 PRO A C 1
ATOM 1997 O O . PRO A 1 249 ? 5.719 -5.255 10.799 1.00 89.50 249 PRO A O 1
ATOM 2000 N N . THR A 1 250 ? 5.711 -3.661 9.229 1.00 86.19 250 THR A N 1
ATOM 2001 C CA . THR A 1 250 ? 5.137 -2.626 10.102 1.00 86.19 250 THR A CA 1
ATOM 2002 C C . THR A 1 250 ? 4.141 -1.809 9.298 1.00 86.19 250 THR A C 1
ATOM 2004 O O . THR A 1 250 ? 4.545 -1.003 8.454 1.00 86.19 250 THR A O 1
ATOM 2007 N N . LEU A 1 251 ? 2.852 -2.015 9.540 1.00 90.31 251 LEU A N 1
ATOM 2008 C CA . LEU A 1 251 ? 1.785 -1.382 8.782 1.00 90.31 251 LEU A CA 1
ATOM 2009 C C . LEU A 1 251 ? 1.587 0.054 9.286 1.00 90.31 251 LEU A C 1
ATOM 2011 O O . LEU A 1 251 ? 1.059 0.321 10.362 1.00 90.31 251 LEU A O 1
ATOM 2015 N N . GLY A 1 252 ? 2.052 1.023 8.497 1.00 83.69 252 GLY A N 1
ATOM 2016 C CA . GLY A 1 252 ? 1.699 2.427 8.709 1.00 83.69 252 GLY A CA 1
ATOM 2017 C C . GLY A 1 252 ? 2.471 3.110 9.833 1.00 83.69 252 GLY A C 1
ATOM 2018 O O . GLY A 1 252 ? 1.954 4.044 10.433 1.00 83.69 252 GLY A O 1
ATOM 2019 N N . ARG A 1 253 ? 3.723 2.704 10.093 1.00 82.75 253 ARG A N 1
ATOM 2020 C CA . ARG A 1 253 ? 4.621 3.239 11.148 1.00 82.75 253 ARG A CA 1
ATOM 2021 C C . ARG A 1 253 ? 4.690 4.774 11.283 1.00 82.75 253 ARG A C 1
ATOM 2023 O O . ARG A 1 253 ? 5.112 5.275 12.323 1.00 82.75 253 ARG A O 1
ATOM 2030 N N . LEU A 1 254 ? 4.313 5.513 10.234 1.00 80.69 254 LEU A N 1
ATOM 2031 C CA . LEU A 1 254 ? 4.291 6.979 10.151 1.00 80.69 254 LEU A CA 1
ATOM 2032 C C . LEU A 1 254 ? 2.899 7.607 10.399 1.00 80.69 254 LEU A C 1
ATOM 2034 O O . LEU A 1 254 ? 2.734 8.804 10.164 1.00 80.69 254 LEU A O 1
ATOM 2038 N N . SER A 1 255 ? 1.916 6.815 10.825 1.00 88.62 255 SER A N 1
ATOM 2039 C CA . SER A 1 255 ? 0.529 7.212 11.091 1.00 88.62 255 SER A CA 1
ATOM 2040 C C . SER A 1 255 ? 0.144 6.733 12.490 1.00 88.62 255 SER A C 1
ATOM 2042 O O . SER A 1 255 ? 0.271 5.546 12.792 1.00 88.62 255 SER A O 1
ATOM 2044 N N . LYS A 1 256 ? -0.283 7.660 13.360 1.00 92.50 256 LYS A N 1
ATOM 2045 C CA . LYS A 1 256 ? -0.665 7.373 14.762 1.00 92.50 256 LYS A CA 1
ATOM 2046 C C . LYS A 1 256 ? -1.908 6.494 14.863 1.00 92.50 256 LYS A C 1
ATOM 2048 O O . LYS A 1 256 ? -2.071 5.751 15.826 1.00 92.50 256 LYS A O 1
ATOM 2053 N N . THR A 1 257 ? -2.768 6.609 13.866 1.00 95.62 257 THR A N 1
ATOM 2054 C CA . THR A 1 257 ? -4.057 5.946 13.750 1.00 95.62 257 THR A CA 1
ATOM 2055 C C . THR A 1 257 ? -4.143 5.223 12.413 1.00 95.62 257 THR A C 1
ATOM 2057 O O . THR A 1 257 ? -3.442 5.565 11.455 1.00 95.62 257 THR A O 1
ATOM 2060 N N . ILE A 1 258 ? -5.016 4.224 12.363 1.00 96.94 258 ILE A N 1
ATOM 2061 C CA . ILE A 1 258 ? -5.471 3.553 11.150 1.00 96.94 258 ILE A CA 1
ATOM 2062 C C . ILE A 1 258 ? -6.975 3.792 11.026 1.00 96.94 258 ILE A C 1
ATOM 2064 O O . ILE A 1 258 ? -7.687 3.713 12.024 1.00 96.94 258 ILE A O 1
ATOM 2068 N N . THR A 1 259 ? -7.460 4.053 9.816 1.00 97.00 259 THR A N 1
ATOM 2069 C CA . THR A 1 259 ? -8.873 4.240 9.483 1.00 97.00 259 THR A CA 1
ATOM 2070 C C . THR A 1 259 ? -9.276 3.243 8.403 1.00 97.00 259 THR A C 1
ATOM 2072 O O . THR A 1 259 ? -8.707 3.237 7.312 1.00 97.00 259 THR A O 1
ATOM 2075 N N . ILE A 1 260 ? -10.295 2.432 8.675 1.00 96.62 260 ILE A N 1
ATOM 2076 C CA . ILE A 1 260 ? -10.839 1.445 7.731 1.00 96.62 260 ILE A CA 1
ATOM 2077 C C . ILE A 1 260 ? -12.356 1.616 7.570 1.00 96.62 260 ILE A C 1
ATOM 2079 O O . ILE A 1 260 ? -13.010 2.138 8.480 1.00 96.62 260 ILE A O 1
ATOM 2083 N N . PRO A 1 261 ? -12.950 1.190 6.439 1.00 94.50 261 PRO A N 1
ATOM 2084 C CA . PRO A 1 261 ? -14.400 1.095 6.313 1.00 94.50 261 PRO A CA 1
ATOM 2085 C C . PRO A 1 261 ? -14.993 0.127 7.343 1.00 94.50 261 PRO A C 1
ATOM 2087 O O . PRO A 1 261 ? -14.370 -0.863 7.716 1.00 94.50 261 PRO A O 1
ATOM 2090 N N . GLY A 1 262 ? -16.228 0.385 7.767 1.00 92.25 262 GLY A N 1
ATOM 2091 C CA . GLY A 1 262 ? -16.945 -0.440 8.738 1.00 92.25 262 GLY A CA 1
ATOM 2092 C C . GLY A 1 262 ? -17.107 0.229 10.102 1.00 92.25 262 GLY A C 1
ATOM 2093 O O . GLY A 1 262 ? -17.050 1.449 10.228 1.00 92.25 262 GLY A O 1
ATOM 2094 N N . HIS A 1 263 ? -17.410 -0.581 11.116 1.00 86.56 263 HIS A N 1
ATOM 2095 C CA . HIS A 1 263 ? -17.721 -0.133 12.484 1.00 86.56 263 HIS A CA 1
ATOM 2096 C C . HIS A 1 263 ? -17.273 -1.142 13.559 1.00 86.56 263 HIS A C 1
ATOM 2098 O O . HIS A 1 263 ? -17.649 -1.035 14.723 1.00 86.56 263 HIS A O 1
ATOM 2104 N N . THR A 1 264 ? -16.490 -2.143 13.161 1.00 89.38 264 THR A N 1
ATOM 2105 C CA . THR A 1 264 ? -15.975 -3.226 14.002 1.00 89.38 264 THR A CA 1
ATOM 2106 C C . THR A 1 264 ? -14.462 -3.232 13.892 1.00 89.38 264 THR A C 1
ATOM 2108 O O . THR A 1 264 ? -13.938 -3.141 12.782 1.00 89.38 264 THR A O 1
ATOM 2111 N N . LEU A 1 265 ? -13.760 -3.344 15.019 1.00 93.50 265 LEU A N 1
ATOM 2112 C CA . LEU A 1 265 ? -12.306 -3.482 14.999 1.00 93.50 265 LEU A CA 1
ATOM 2113 C C . LEU A 1 265 ? -11.888 -4.781 14.289 1.00 93.50 265 LEU A C 1
ATOM 2115 O O . LEU A 1 265 ? -12.593 -5.789 14.410 1.00 93.50 265 LEU A O 1
ATOM 2119 N N . PRO A 1 266 ? -10.734 -4.791 13.598 1.00 93.56 266 PRO A N 1
ATOM 2120 C CA . PRO A 1 266 ? -10.110 -6.027 13.144 1.00 93.56 266 PRO A CA 1
ATOM 2121 C C . PRO A 1 266 ? -9.899 -7.002 14.319 1.00 93.56 266 PRO A C 1
ATOM 2123 O O . PRO A 1 266 ? -9.537 -6.547 15.405 1.00 93.56 266 PRO A O 1
ATOM 2126 N N . PRO A 1 267 ? -10.024 -8.333 14.138 1.00 88.06 267 PRO A N 1
ATOM 2127 C CA . PRO A 1 267 ? -9.966 -9.296 15.251 1.00 88.06 267 PRO A CA 1
ATOM 2128 C C . PRO A 1 267 ? -8.676 -9.278 16.088 1.00 88.06 267 PRO A C 1
ATOM 2130 O O . PRO A 1 267 ? -8.679 -9.711 17.235 1.00 88.06 267 PRO A O 1
ATOM 2133 N N . HIS A 1 268 ? -7.577 -8.788 15.510 1.00 87.50 268 HIS A N 1
ATOM 2134 C CA . HIS A 1 268 ? -6.260 -8.689 16.140 1.00 87.50 268 HIS A CA 1
ATOM 2135 C C . HIS A 1 268 ? -6.013 -7.332 16.834 1.00 87.50 268 HIS A C 1
ATOM 2137 O O . HIS A 1 268 ? -4.949 -7.129 17.418 1.00 87.50 268 HIS A O 1
ATOM 2143 N N . ILE A 1 269 ? -6.967 -6.395 16.766 1.00 92.62 269 ILE A N 1
ATOM 2144 C CA . ILE A 1 269 ? -6.854 -5.045 17.325 1.00 92.62 269 ILE A CA 1
ATOM 2145 C C . ILE A 1 269 ? -7.739 -4.909 18.561 1.00 92.62 269 ILE A C 1
ATOM 2147 O O . ILE A 1 269 ? -8.962 -5.017 18.498 1.00 92.62 269 ILE A O 1
ATOM 2151 N N . THR A 1 270 ? -7.111 -4.567 19.682 1.00 89.38 270 THR A N 1
ATOM 2152 C CA . THR A 1 270 ? -7.789 -4.196 20.927 1.00 89.38 270 THR A CA 1
ATOM 2153 C C . THR A 1 270 ? -7.479 -2.738 21.262 1.00 89.38 270 THR A C 1
ATOM 2155 O O . THR A 1 270 ? -6.497 -2.459 21.950 1.00 89.38 270 THR A O 1
ATOM 2158 N N . ASP A 1 271 ? -8.304 -1.804 20.782 1.00 91.81 271 ASP A N 1
ATOM 2159 C CA . ASP A 1 271 ? -8.232 -0.392 21.178 1.00 91.81 271 ASP A CA 1
ATOM 2160 C C . ASP A 1 271 ? -9.561 0.061 21.810 1.00 91.81 271 ASP A C 1
ATOM 2162 O O . ASP A 1 271 ? -10.551 0.217 21.092 1.00 91.81 271 ASP A O 1
ATOM 2166 N N . PRO A 1 272 ? -9.615 0.296 23.136 1.00 90.06 272 PRO A N 1
ATOM 2167 C CA . PRO A 1 272 ? -10.819 0.803 23.794 1.00 90.06 272 PRO A CA 1
ATOM 2168 C C . PRO A 1 272 ? -11.153 2.255 23.409 1.00 90.06 272 PRO A C 1
ATOM 2170 O O . PRO A 1 272 ? -12.251 2.715 23.706 1.00 90.06 272 PRO A O 1
ATOM 2173 N N . ASN A 1 273 ? -10.236 2.972 22.749 1.00 90.44 273 ASN A N 1
ATOM 2174 C CA . ASN A 1 273 ? -10.408 4.355 22.296 1.00 90.44 273 ASN A CA 1
ATOM 2175 C C . ASN A 1 273 ? -10.717 4.452 20.791 1.00 90.44 273 ASN A C 1
ATOM 2177 O O . ASN A 1 273 ? -10.613 5.536 20.210 1.00 90.44 273 ASN A O 1
ATOM 2181 N N . ALA A 1 274 ? -11.069 3.337 20.144 1.00 94.25 274 ALA A N 1
ATOM 2182 C CA . ALA A 1 274 ? -11.431 3.327 18.735 1.00 94.25 274 ALA A CA 1
ATOM 2183 C C . ALA A 1 274 ? -12.699 4.160 18.477 1.00 94.25 274 ALA A C 1
ATOM 2185 O O . ALA A 1 274 ? -13.741 3.963 19.105 1.00 94.25 274 ALA A O 1
ATOM 2186 N N . VAL A 1 275 ? -12.626 5.076 17.513 1.00 94.00 275 VAL A N 1
ATOM 2187 C CA . VAL A 1 275 ? -13.714 5.990 17.156 1.00 94.00 275 VAL A CA 1
ATOM 2188 C C . VAL A 1 275 ? -14.390 5.512 15.879 1.00 94.00 275 VAL A C 1
ATOM 2190 O O . VAL A 1 275 ? -13.781 5.471 14.809 1.00 94.00 275 VAL A O 1
ATOM 2193 N N . SER A 1 276 ? -15.683 5.205 15.971 1.00 93.00 276 SER A N 1
ATOM 2194 C CA . SER A 1 276 ? -16.534 5.004 14.794 1.00 93.00 276 SER A CA 1
ATOM 2195 C C . SER A 1 276 ? -17.124 6.335 14.326 1.00 93.00 276 SER A C 1
ATOM 2197 O O . SER A 1 276 ? -17.719 7.073 15.108 1.00 93.00 276 SER A O 1
ATOM 2199 N N . THR A 1 277 ? -16.995 6.631 13.035 1.00 90.00 277 THR A N 1
ATOM 2200 C CA . THR A 1 277 ? -17.570 7.813 12.377 1.00 90.00 277 THR A CA 1
ATOM 2201 C C . THR A 1 277 ? -18.473 7.395 11.217 1.00 90.00 277 THR A C 1
ATOM 2203 O O . THR A 1 277 ? -18.352 6.297 10.677 1.00 90.00 277 THR A O 1
ATOM 2206 N N . THR A 1 278 ? -19.410 8.262 10.829 1.00 90.94 278 THR A N 1
ATOM 2207 C CA . THR A 1 278 ? -20.266 8.065 9.647 1.00 90.94 278 THR A CA 1
ATOM 2208 C C . THR A 1 278 ? -20.218 9.321 8.783 1.00 90.94 278 THR A C 1
ATOM 2210 O O . THR A 1 278 ? -20.316 10.436 9.293 1.00 90.94 278 THR A O 1
ATOM 2213 N N . THR A 1 279 ? -19.998 9.136 7.485 1.00 88.81 279 THR A N 1
ATOM 2214 C CA . THR A 1 279 ? -19.944 10.208 6.473 1.00 88.81 279 THR A CA 1
ATOM 2215 C C . THR A 1 279 ? -21.343 10.576 5.971 1.00 88.81 279 THR A C 1
ATOM 2217 O O . THR A 1 279 ? -22.301 9.848 6.217 1.00 88.81 279 THR A O 1
ATOM 2220 N N . SER A 1 280 ? -21.477 11.682 5.238 1.00 79.25 280 SER A N 1
ATOM 2221 C CA . SER A 1 280 ? -22.747 12.175 4.675 1.00 79.25 280 SER A CA 1
ATOM 2222 C C . SER A 1 280 ? -23.403 11.230 3.662 1.00 79.25 280 SER A C 1
ATOM 2224 O O . SER A 1 280 ? -24.577 11.392 3.346 1.00 79.25 280 SER A O 1
ATOM 2226 N N . ARG A 1 281 ? -22.656 10.239 3.158 1.00 82.75 281 ARG A N 1
ATOM 2227 C CA . ARG A 1 281 ? -23.138 9.172 2.262 1.00 82.75 281 ARG A CA 1
ATOM 2228 C C . ARG A 1 281 ? -23.364 7.844 2.994 1.00 82.75 281 ARG A C 1
ATOM 2230 O O . ARG A 1 281 ? -23.168 6.786 2.400 1.00 82.75 281 ARG A O 1
ATOM 2237 N N . ASP A 1 282 ? -23.624 7.902 4.300 1.00 81.19 282 ASP A N 1
ATOM 2238 C CA . ASP A 1 282 ? -23.821 6.771 5.220 1.00 81.19 282 ASP A CA 1
ATOM 2239 C C . ASP A 1 282 ? -22.685 5.727 5.265 1.00 81.19 282 ASP A C 1
ATOM 2241 O O . ASP A 1 282 ? -22.801 4.687 5.922 1.00 81.19 282 ASP A O 1
ATOM 2245 N N . LYS A 1 283 ? -21.529 6.003 4.639 1.00 86.56 283 LYS A N 1
ATOM 2246 C CA . LYS A 1 283 ? -20.346 5.147 4.764 1.00 86.56 283 LYS A CA 1
ATOM 2247 C C . LYS A 1 283 ? -19.783 5.293 6.174 1.00 86.56 283 LYS A C 1
ATOM 2249 O O . LYS A 1 283 ? -19.407 6.397 6.588 1.00 86.56 283 LYS A O 1
ATOM 2254 N N . LYS A 1 284 ? -19.729 4.168 6.884 1.00 92.69 284 LYS A N 1
ATOM 2255 C CA . LYS A 1 284 ? -19.156 4.031 8.225 1.00 92.69 284 LYS A CA 1
ATOM 2256 C C . LYS A 1 284 ? -17.659 3.764 8.130 1.00 92.69 284 LYS A C 1
ATOM 2258 O O . LYS A 1 284 ? -17.230 3.010 7.255 1.00 92.69 284 LYS A O 1
ATOM 2263 N N . PHE A 1 285 ? -16.900 4.360 9.038 1.00 95.81 285 PHE A N 1
ATOM 2264 C CA . PHE A 1 285 ? -15.470 4.126 9.201 1.00 95.81 285 PHE A CA 1
ATOM 2265 C C . PHE A 1 285 ? -15.144 3.956 10.678 1.00 95.81 285 PHE A C 1
ATOM 2267 O O . PHE A 1 285 ? -15.673 4.695 11.509 1.00 95.81 285 PHE A O 1
ATOM 2274 N N . ILE A 1 286 ? -14.219 3.057 10.997 1.00 96.56 286 ILE A N 1
ATOM 2275 C CA . ILE A 1 286 ? -13.631 2.946 12.331 1.00 96.56 286 ILE A CA 1
ATOM 2276 C C . ILE A 1 286 ? -12.167 3.373 12.275 1.00 96.56 286 ILE A C 1
ATOM 2278 O O . ILE A 1 286 ? -11.420 2.969 11.385 1.00 96.56 286 ILE A O 1
ATOM 2282 N N . THR A 1 287 ? -11.783 4.240 13.208 1.00 96.81 287 THR A N 1
ATOM 2283 C CA . THR A 1 287 ? -10.414 4.727 13.381 1.00 96.81 287 THR A CA 1
ATOM 2284 C C . THR A 1 287 ? -9.883 4.267 14.726 1.00 96.81 287 THR A C 1
ATOM 2286 O O . THR A 1 287 ? -10.568 4.409 15.735 1.00 96.81 287 THR A O 1
ATOM 2289 N N . TYR A 1 288 ? -8.683 3.702 14.743 1.00 96.25 288 TYR A N 1
ATOM 2290 C CA . TYR A 1 288 ? -8.086 3.097 15.929 1.00 96.25 288 TYR A CA 1
ATOM 2291 C C . TYR A 1 288 ? -6.584 3.389 16.008 1.00 96.25 288 TYR A C 1
ATOM 2293 O O . TYR A 1 288 ? -5.949 3.742 15.013 1.00 96.25 288 TYR A O 1
ATOM 2301 N N . THR A 1 289 ? -6.010 3.259 17.199 1.00 95.00 289 THR A N 1
ATOM 2302 C CA . THR A 1 289 ? -4.590 3.499 17.485 1.00 95.00 289 THR A CA 1
ATOM 2303 C C . THR A 1 289 ? -3.711 2.486 16.758 1.00 95.00 289 THR A C 1
ATOM 2305 O O . THR A 1 289 ? -3.877 1.280 16.927 1.00 95.00 289 THR A O 1
ATOM 2308 N N . ASN A 1 290 ? -2.736 2.952 15.977 1.00 93.62 290 ASN A N 1
ATOM 2309 C CA . ASN A 1 290 ? -1.862 2.062 15.224 1.00 93.62 290 ASN A CA 1
ATOM 2310 C C . ASN A 1 290 ? -0.835 1.357 16.147 1.00 93.62 290 ASN A C 1
ATOM 2312 O O . ASN A 1 290 ? 0.053 2.038 16.674 1.00 93.62 290 ASN A O 1
ATOM 2316 N N . PRO A 1 291 ? -0.860 0.014 16.295 1.00 90.25 291 PRO A N 1
ATOM 2317 C CA . PRO A 1 291 ? 0.117 -0.721 17.109 1.00 90.25 291 PRO A CA 1
ATOM 2318 C C . PRO A 1 291 ? 1.552 -0.698 16.545 1.00 90.25 291 PRO A C 1
ATOM 2320 O O . PRO A 1 291 ? 2.493 -1.053 17.264 1.00 90.25 291 PRO A O 1
ATOM 2323 N N . ASP A 1 292 ? 1.734 -0.303 15.280 1.00 88.25 292 ASP A N 1
ATOM 2324 C CA . ASP A 1 292 ? 3.028 -0.151 14.603 1.00 88.25 292 ASP A CA 1
ATOM 2325 C C . ASP A 1 292 ? 3.581 1.288 14.617 1.00 88.25 292 ASP A C 1
ATOM 2327 O O . ASP A 1 292 ? 4.711 1.511 14.165 1.00 88.25 292 ASP A O 1
ATOM 2331 N N . TYR A 1 293 ? 2.844 2.276 15.146 1.00 87.88 293 TYR A N 1
ATOM 2332 C CA . TYR A 1 293 ? 3.298 3.671 15.137 1.00 87.88 293 TYR A CA 1
ATOM 2333 C C . TYR A 1 293 ? 4.642 3.852 15.855 1.00 87.88 293 TYR A C 1
ATOM 2335 O O . TYR A 1 293 ? 4.846 3.398 16.981 1.00 87.88 293 TYR A O 1
ATOM 2343 N N . GLY A 1 294 ?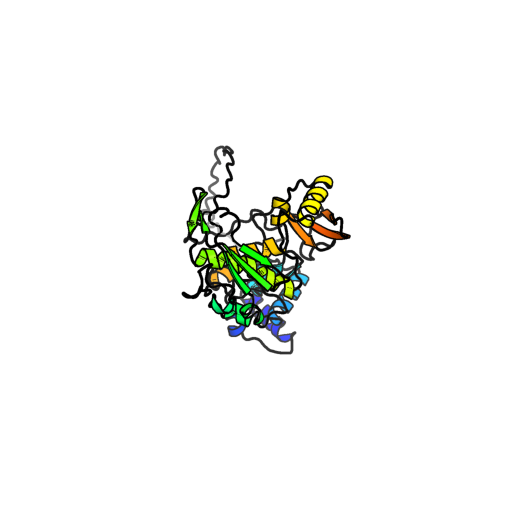 5.585 4.526 15.193 1.00 78.75 294 GLY A N 1
ATOM 2344 C CA . GLY A 1 294 ? 6.913 4.801 15.744 1.00 78.75 294 GLY A CA 1
ATOM 2345 C C . GLY A 1 294 ? 7.833 3.579 15.887 1.00 78.75 294 GLY A C 1
ATOM 2346 O O . GLY A 1 294 ? 8.982 3.750 16.309 1.00 78.75 294 GLY A O 1
ATOM 2347 N N . ARG A 1 295 ? 7.402 2.360 15.511 1.00 78.50 295 ARG A N 1
ATOM 2348 C CA . ARG A 1 295 ? 8.295 1.190 15.483 1.00 78.50 295 ARG A CA 1
ATOM 2349 C C . ARG A 1 295 ? 9.440 1.452 14.493 1.00 78.50 295 ARG A C 1
ATOM 2351 O O . ARG A 1 295 ? 9.224 1.805 13.333 1.00 78.50 295 ARG A O 1
ATOM 2358 N N . ARG A 1 296 ? 10.685 1.290 14.955 1.00 62.62 296 ARG A N 1
ATOM 2359 C CA . ARG A 1 296 ? 11.879 1.464 14.115 1.00 62.62 296 ARG A CA 1
ATOM 2360 C C . ARG A 1 296 ? 12.047 0.269 13.178 1.00 62.62 296 ARG A C 1
ATOM 2362 O O . ARG A 1 296 ? 12.130 -0.867 13.638 1.00 62.62 296 ARG A O 1
ATOM 2369 N N . VAL A 1 297 ? 12.188 0.548 11.886 1.00 57.91 297 VAL A N 1
ATOM 2370 C CA . VAL A 1 297 ? 12.758 -0.397 10.917 1.00 57.91 297 VAL A CA 1
ATOM 2371 C C . VAL A 1 297 ? 14.251 -0.557 11.226 1.00 57.91 297 VAL A C 1
ATOM 2373 O O . VAL A 1 297 ? 14.919 0.428 11.550 1.00 57.91 297 VAL A O 1
ATOM 2376 N N . VAL A 1 298 ? 14.780 -1.781 11.143 1.00 48.25 298 VAL A N 1
ATOM 2377 C CA . VAL A 1 298 ? 16.230 -2.021 11.234 1.00 48.25 298 VAL A CA 1
ATOM 2378 C C . VAL A 1 298 ? 16.866 -1.477 9.947 1.00 48.25 298 VAL A C 1
ATOM 2380 O O . VAL A 1 298 ? 16.521 -1.975 8.878 1.00 48.25 298 VAL A O 1
ATOM 2383 N N . PRO A 1 299 ? 17.741 -0.452 9.987 1.00 35.50 299 PRO A N 1
ATOM 2384 C CA . PRO A 1 299 ? 18.208 0.187 8.758 1.00 35.50 299 PRO A CA 1
ATOM 2385 C C . PRO A 1 299 ? 19.076 -0.752 7.914 1.00 35.50 299 PRO A C 1
ATOM 2387 O O . PRO A 1 299 ? 20.054 -1.305 8.419 1.00 35.50 299 PRO A O 1
ATOM 2390 N N . HIS A 1 300 ? 18.775 -0.870 6.619 1.00 35.88 300 HIS A N 1
ATOM 2391 C CA . HIS A 1 300 ? 19.708 -1.442 5.650 1.00 35.88 300 HIS A CA 1
ATOM 2392 C C . HIS A 1 300 ? 20.611 -0.332 5.076 1.00 35.88 300 HIS A C 1
ATOM 2394 O O . HIS A 1 300 ? 20.107 0.741 4.732 1.00 35.88 300 HIS A O 1
ATOM 2400 N N . PRO A 1 301 ? 21.937 -0.533 4.970 1.00 32.72 301 PRO A N 1
ATOM 2401 C CA . PRO A 1 301 ? 22.835 0.475 4.432 1.00 32.72 301 PRO A CA 1
ATOM 2402 C C . PRO A 1 301 ? 22.899 0.394 2.903 1.00 32.72 301 PRO A C 1
ATOM 2404 O O . PRO A 1 301 ? 23.811 -0.221 2.369 1.00 32.72 301 PRO A O 1
ATOM 2407 N N . LEU A 1 302 ? 21.977 1.064 2.209 1.00 32.09 302 LEU A N 1
ATOM 2408 C CA . LEU A 1 302 ? 22.192 1.677 0.888 1.00 32.09 302 LEU A CA 1
ATOM 2409 C C . LEU A 1 302 ? 20.984 2.566 0.550 1.00 32.09 302 LEU A C 1
ATOM 2411 O O . LEU A 1 302 ? 19.848 2.205 0.826 1.00 32.09 302 LEU A O 1
ATOM 2415 N N . GLY A 1 303 ? 21.235 3.744 -0.027 1.00 29.88 303 GLY A N 1
ATOM 2416 C CA . GLY A 1 303 ? 20.183 4.708 -0.371 1.00 29.88 303 GLY A CA 1
ATOM 2417 C C . GLY A 1 303 ? 19.738 5.596 0.797 1.00 29.88 303 GLY A C 1
ATOM 2418 O O . GLY A 1 303 ? 18.831 5.271 1.559 1.00 29.88 303 GLY A O 1
ATOM 2419 N N . LYS A 1 304 ? 20.301 6.811 0.879 1.00 29.59 304 LYS A N 1
ATOM 2420 C CA . LYS A 1 304 ? 19.631 7.916 1.580 1.00 29.59 304 LYS A CA 1
ATOM 2421 C C . LYS A 1 304 ? 18.388 8.301 0.774 1.00 29.59 304 LYS A C 1
ATOM 2423 O O . LYS A 1 304 ? 18.465 9.186 -0.076 1.00 29.59 304 LYS A O 1
ATOM 2428 N N . SER A 1 305 ? 17.259 7.647 1.044 1.00 32.47 305 SER A N 1
ATOM 2429 C CA . SER A 1 305 ? 15.953 8.163 0.634 1.00 32.47 305 SER A CA 1
ATOM 2430 C C . SER A 1 305 ? 15.822 9.588 1.168 1.00 32.47 305 SER A C 1
ATOM 2432 O O . SER A 1 305 ? 15.942 9.827 2.372 1.00 32.47 305 SER A O 1
ATOM 2434 N N . SER A 1 306 ? 15.626 10.555 0.274 1.00 31.53 306 SER A N 1
ATOM 2435 C CA . SER A 1 306 ? 15.468 11.962 0.629 1.00 31.53 306 SER A CA 1
ATOM 2436 C C . SER A 1 306 ? 14.058 12.257 1.142 1.00 31.53 306 SER A C 1
ATOM 2438 O O . SER A 1 306 ? 13.426 13.217 0.710 1.00 31.53 306 SER A O 1
ATOM 2440 N N . SER A 1 307 ? 13.573 11.473 2.110 1.00 29.28 307 SER A N 1
ATOM 2441 C CA . SER A 1 307 ? 12.388 11.805 2.902 1.00 29.28 307 SER A CA 1
ATOM 2442 C C . SER A 1 307 ? 12.727 12.883 3.941 1.00 29.28 307 SER A C 1
ATOM 2444 O O . SER A 1 307 ? 12.625 12.674 5.148 1.00 29.28 307 SER A O 1
ATOM 2446 N N . LYS A 1 308 ? 13.147 14.055 3.453 1.00 27.25 308 LYS A N 1
ATOM 2447 C CA . LYS A 1 308 ? 13.001 15.326 4.164 1.00 27.25 308 LYS A CA 1
ATOM 2448 C C . LYS A 1 308 ? 11.765 16.043 3.623 1.00 27.25 308 LYS A C 1
ATOM 2450 O O . LYS A 1 308 ? 11.861 17.119 3.042 1.00 27.25 308 LYS A O 1
ATOM 2455 N N . SER A 1 309 ? 10.590 15.461 3.864 1.00 28.53 309 SER A N 1
ATOM 2456 C CA . SER A 1 309 ? 9.448 16.319 4.175 1.00 28.53 309 SER A CA 1
ATOM 2457 C C . SER A 1 309 ? 9.796 17.070 5.461 1.00 28.53 309 SER A C 1
ATOM 2459 O O . SER A 1 309 ? 10.390 16.503 6.378 1.00 28.53 309 SER A O 1
ATOM 2461 N N . SER A 1 310 ? 9.514 18.363 5.484 1.00 28.59 310 SER A N 1
ATOM 2462 C CA . SER A 1 310 ? 9.946 19.309 6.508 1.00 28.59 310 SER A CA 1
ATOM 2463 C C . SER A 1 310 ? 9.422 18.992 7.916 1.00 28.59 310 SER A C 1
ATOM 2465 O O . SER A 1 310 ? 8.373 19.499 8.299 1.00 28.59 310 SER A O 1
ATOM 2467 N N . ASP A 1 311 ? 10.200 18.256 8.712 1.00 27.58 311 ASP A N 1
ATOM 2468 C CA . ASP A 1 311 ? 10.034 18.171 10.169 1.00 27.58 311 ASP A CA 1
ATOM 2469 C C . ASP A 1 311 ? 11.142 18.963 10.871 1.00 27.58 311 ASP A C 1
ATOM 2471 O O . ASP A 1 311 ? 12.204 18.449 11.233 1.00 27.58 311 ASP A O 1
ATOM 2475 N N . ALA A 1 312 ? 10.885 20.256 11.065 1.00 24.66 312 ALA A N 1
ATOM 2476 C CA . ALA A 1 312 ? 11.674 21.106 11.944 1.00 24.66 312 ALA A CA 1
ATOM 2477 C C . ALA A 1 312 ? 11.182 20.954 13.393 1.00 24.66 312 ALA A C 1
ATOM 2479 O O . ALA A 1 312 ? 10.571 21.867 13.943 1.00 24.66 312 ALA A O 1
ATOM 2480 N N . PHE A 1 313 ? 11.458 19.807 14.021 1.00 27.00 313 PHE A N 1
ATOM 2481 C CA . PHE A 1 313 ? 11.289 19.670 15.468 1.00 27.00 313 PHE A CA 1
ATOM 2482 C C . PHE A 1 313 ? 12.562 20.092 16.203 1.00 27.00 313 PHE A C 1
ATOM 2484 O O . PHE A 1 313 ? 13.641 19.517 16.046 1.00 27.00 313 PHE A O 1
ATOM 2491 N N . THR A 1 314 ? 12.414 21.157 16.984 1.00 26.41 314 THR A N 1
ATOM 2492 C CA . THR A 1 314 ? 13.438 21.760 17.833 1.00 26.41 314 THR A CA 1
ATOM 2493 C C . THR A 1 314 ? 13.930 20.802 18.919 1.00 26.41 314 THR A C 1
ATOM 2495 O O . THR A 1 314 ? 13.247 19.860 19.316 1.00 26.41 314 THR A O 1
ATOM 2498 N N . LYS A 1 315 ? 15.149 21.071 19.403 1.00 25.75 315 LYS A N 1
ATOM 2499 C CA . LYS A 1 315 ? 15.845 20.308 20.449 1.00 25.75 315 LYS A CA 1
ATOM 2500 C C . LYS A 1 315 ? 14.930 19.992 21.642 1.00 25.75 315 LYS A C 1
ATOM 2502 O O . LYS A 1 315 ? 14.423 20.914 22.275 1.00 25.75 315 LYS A O 1
ATOM 2507 N N . VAL A 1 316 ? 14.847 18.715 22.011 1.00 26.39 316 VAL A N 1
ATOM 2508 C CA . VAL A 1 316 ? 14.531 18.307 23.385 1.00 26.39 316 VAL A CA 1
ATOM 2509 C C . VAL A 1 316 ? 15.852 17.972 24.062 1.00 26.39 316 VAL A C 1
ATOM 2511 O O . VAL A 1 316 ? 16.639 17.181 23.540 1.00 26.39 316 VAL A O 1
ATOM 2514 N N . ASP A 1 317 ? 16.107 18.632 25.185 1.00 24.94 317 ASP A N 1
ATOM 2515 C CA . ASP A 1 317 ? 17.319 18.463 25.978 1.00 24.94 317 ASP A CA 1
ATOM 2516 C C . ASP A 1 317 ? 17.339 17.074 26.641 1.00 24.94 317 ASP A C 1
ATOM 2518 O O . ASP A 1 317 ? 16.359 16.651 27.257 1.00 24.94 317 ASP A O 1
ATOM 2522 N N . LEU A 1 318 ? 18.453 16.355 26.499 1.00 28.19 318 LEU A N 1
ATOM 2523 C CA . LEU A 1 318 ? 18.684 15.070 27.154 1.00 28.19 318 LEU A CA 1
ATOM 2524 C C . LEU A 1 318 ? 19.805 15.252 28.174 1.00 28.19 318 LEU A C 1
ATOM 2526 O O . LEU A 1 318 ? 20.986 15.109 27.857 1.00 28.19 318 LEU A O 1
ATOM 2530 N N . GLY A 1 319 ? 19.401 15.542 29.413 1.00 24.78 319 GLY A N 1
ATOM 2531 C CA . GLY A 1 319 ? 20.298 15.584 30.564 1.00 24.78 319 GLY A CA 1
ATOM 2532 C C . GLY A 1 319 ? 21.088 14.275 30.750 1.00 24.78 319 GLY A C 1
ATOM 2533 O O . GLY A 1 319 ? 20.690 13.216 30.252 1.00 24.78 319 GLY A O 1
ATOM 2534 N N . PRO A 1 320 ? 22.227 14.323 31.463 1.00 26.41 320 PRO A N 1
ATOM 2535 C CA . PRO A 1 320 ? 23.239 13.272 31.415 1.00 26.41 320 PRO A CA 1
ATOM 2536 C C . PRO A 1 320 ? 22.743 11.945 32.001 1.00 26.41 320 PRO A C 1
ATOM 2538 O O . PRO A 1 320 ? 22.510 11.819 33.205 1.00 26.41 320 PRO A O 1
ATOM 2541 N N . GLN A 1 321 ? 22.648 10.917 31.154 1.00 29.48 321 GLN A N 1
ATOM 2542 C CA . GLN A 1 321 ? 22.368 9.553 31.598 1.00 29.48 321 GLN A CA 1
ATOM 2543 C C . GLN A 1 321 ? 23.592 8.968 32.316 1.00 29.48 321 GLN A C 1
ATOM 2545 O O . GLN A 1 321 ? 24.653 8.786 31.716 1.00 29.48 321 GLN A O 1
ATOM 2550 N N . LYS A 1 322 ? 23.442 8.632 33.603 1.00 26.59 322 LYS A N 1
ATOM 2551 C CA . LYS A 1 322 ? 24.426 7.817 34.329 1.00 26.59 322 LYS A CA 1
ATOM 2552 C C . LYS A 1 322 ? 24.484 6.418 33.715 1.00 26.59 322 LYS A C 1
ATOM 2554 O O . LYS A 1 322 ? 23.477 5.714 33.687 1.00 26.59 322 LYS A O 1
ATOM 2559 N N . ALA A 1 323 ? 25.673 5.999 33.293 1.00 27.42 323 ALA A N 1
ATOM 2560 C CA . ALA A 1 323 ? 25.921 4.621 32.898 1.00 27.42 323 ALA A CA 1
ATOM 2561 C C . ALA A 1 323 ? 25.767 3.678 34.104 1.00 27.42 323 ALA A C 1
ATOM 2563 O O . ALA A 1 323 ? 26.357 3.914 35.159 1.00 27.42 323 ALA A O 1
ATOM 2564 N N . ILE A 1 324 ? 25.011 2.592 33.928 1.00 26.75 324 ILE A N 1
ATOM 2565 C CA . ILE A 1 324 ? 25.002 1.447 34.844 1.00 26.75 324 ILE A CA 1
ATOM 2566 C C . ILE A 1 324 ? 25.693 0.294 34.119 1.00 26.75 324 ILE A C 1
ATOM 2568 O O . ILE A 1 324 ? 25.108 -0.368 33.264 1.00 26.75 324 ILE A O 1
ATOM 2572 N N . SER A 1 325 ? 26.959 0.074 34.455 1.00 27.92 325 SER A N 1
ATOM 2573 C CA . SER A 1 325 ? 27.715 -1.115 34.070 1.00 27.92 325 SER A CA 1
ATOM 2574 C C . SER A 1 325 ? 27.408 -2.252 35.044 1.00 27.92 325 SER A C 1
ATOM 2576 O O . SER A 1 325 ? 27.663 -2.111 36.241 1.00 27.92 325 SER A O 1
ATOM 2578 N N . VAL A 1 326 ? 26.906 -3.384 34.548 1.00 30.52 326 VAL A N 1
ATOM 2579 C CA . VAL A 1 326 ? 26.782 -4.618 35.339 1.00 30.52 326 VAL A CA 1
ATOM 2580 C C . VAL A 1 326 ? 27.929 -5.552 34.957 1.00 30.52 326 VAL A C 1
ATOM 2582 O O . VAL A 1 326 ? 27.966 -6.071 33.844 1.00 30.52 326 VAL A O 1
ATOM 2585 N N . ASP A 1 327 ? 28.875 -5.733 35.876 1.00 29.42 327 ASP A N 1
ATOM 2586 C CA . ASP A 1 327 ? 29.992 -6.672 35.740 1.00 29.42 327 ASP A CA 1
ATOM 2587 C C . ASP A 1 327 ? 29.504 -8.105 36.013 1.00 29.42 327 ASP A C 1
ATOM 2589 O O . ASP A 1 327 ? 28.947 -8.396 37.073 1.00 29.42 327 ASP A O 1
ATOM 2593 N N . LEU A 1 328 ? 29.702 -9.003 35.044 1.00 31.86 328 LEU A N 1
ATOM 2594 C CA . LEU A 1 328 ? 29.325 -10.418 35.119 1.00 31.86 328 LEU A CA 1
ATOM 2595 C C . LEU A 1 328 ? 30.524 -11.326 35.447 1.00 31.86 328 LEU A C 1
ATOM 2597 O O . LEU A 1 328 ? 30.647 -12.422 34.903 1.00 31.86 328 LEU A O 1
ATOM 2601 N N . THR A 1 329 ? 31.402 -10.905 36.365 1.00 31.59 329 THR A N 1
ATOM 2602 C CA . THR A 1 329 ? 32.509 -11.741 36.859 1.00 31.59 329 THR A CA 1
ATOM 2603 C C . THR A 1 329 ? 32.617 -11.795 38.390 1.00 31.59 329 THR A C 1
ATOM 2605 O O . THR A 1 329 ? 33.445 -11.117 38.989 1.00 31.59 329 THR A O 1
ATOM 2608 N N . LYS A 1 330 ? 31.813 -12.662 39.037 1.00 33.22 330 LYS A N 1
ATOM 2609 C CA . LYS A 1 330 ? 32.134 -13.390 40.299 1.00 33.22 330 LYS A CA 1
ATOM 2610 C C . LYS A 1 330 ? 30.947 -14.219 40.806 1.00 33.22 330 LYS A C 1
ATOM 2612 O O . LYS A 1 330 ? 30.008 -13.675 41.375 1.00 33.22 330 LYS A O 1
ATOM 2617 N N . ASN A 1 331 ? 31.050 -15.545 40.701 1.00 32.56 331 ASN A N 1
ATOM 2618 C CA . ASN A 1 331 ? 30.856 -16.428 41.860 1.00 32.56 331 ASN A CA 1
ATOM 2619 C C . ASN A 1 331 ? 31.310 -17.857 41.537 1.00 32.56 331 ASN A C 1
ATOM 2621 O O . ASN A 1 331 ? 30.543 -18.706 41.085 1.00 32.56 331 ASN A O 1
ATOM 2625 N N . SER A 1 332 ? 32.592 -18.120 41.781 1.00 32.28 332 SER A N 1
ATOM 2626 C CA . SER A 1 332 ? 33.157 -19.464 41.789 1.00 32.28 332 SER A CA 1
ATOM 2627 C C . SER A 1 332 ? 33.208 -20.002 43.217 1.00 32.28 332 SER A C 1
ATOM 2629 O O . SER A 1 332 ? 33.872 -19.408 44.057 1.00 32.28 332 SER A O 1
ATOM 2631 N N . ALA A 1 333 ? 32.595 -21.169 43.419 1.00 34.41 333 ALA A N 1
ATOM 2632 C CA . ALA A 1 333 ? 32.882 -22.147 44.470 1.00 34.41 333 ALA A CA 1
ATOM 2633 C C . ALA A 1 333 ? 32.852 -21.703 45.949 1.00 34.41 333 ALA A C 1
ATOM 2635 O O . ALA A 1 333 ? 33.716 -20.980 46.433 1.00 34.41 333 ALA A O 1
ATOM 2636 N N . ASN A 1 334 ? 32.031 -22.408 46.734 1.00 34.16 334 ASN A N 1
ATOM 2637 C CA . ASN A 1 334 ? 32.580 -23.011 47.946 1.00 34.16 334 ASN A CA 1
ATOM 2638 C C . ASN A 1 334 ? 32.046 -24.440 48.146 1.00 34.16 334 ASN A C 1
ATOM 2640 O O . ASN A 1 334 ? 30.842 -24.669 48.245 1.00 34.16 334 ASN A O 1
ATOM 2644 N N . LYS A 1 335 ? 32.966 -25.410 48.172 1.00 38.78 335 LYS A N 1
ATOM 2645 C CA . LYS A 1 335 ? 32.755 -26.744 48.766 1.00 38.78 335 LYS A CA 1
ATOM 2646 C C . LYS A 1 335 ? 32.856 -26.555 50.305 1.00 38.78 335 LYS A C 1
ATOM 2648 O O . LYS A 1 335 ? 33.351 -25.532 50.749 1.00 38.78 335 LYS A O 1
ATOM 2653 N N . THR A 1 336 ? 32.465 -27.430 51.230 1.00 39.75 336 THR A N 1
ATOM 2654 C CA . THR A 1 336 ? 32.387 -28.901 51.268 1.00 39.75 336 THR A CA 1
ATOM 2655 C C . THR A 1 336 ? 31.740 -29.296 52.611 1.00 39.75 336 THR A C 1
ATOM 2657 O O . THR A 1 336 ? 31.987 -28.586 53.583 1.00 39.75 336 THR A O 1
ATOM 2660 N N . LYS A 1 337 ? 31.060 -30.455 52.702 1.00 33.28 337 LYS A N 1
ATOM 2661 C CA . LYS A 1 337 ? 31.265 -31.544 53.707 1.00 33.28 337 LYS A CA 1
ATOM 2662 C C . LYS A 1 337 ? 30.001 -32.406 53.933 1.00 33.28 337 LYS A C 1
ATOM 2664 O O . LYS A 1 337 ? 28.977 -31.921 54.391 1.00 33.28 337 LYS A O 1
ATOM 2669 N N . LYS A 1 338 ? 30.139 -33.710 53.658 1.00 32.44 338 LYS A N 1
ATOM 2670 C CA . LYS A 1 338 ? 29.555 -34.850 54.411 1.00 32.44 338 LYS A CA 1
ATOM 2671 C C . LYS A 1 338 ? 30.596 -35.291 55.478 1.00 32.44 338 LYS A C 1
ATOM 2673 O O . LYS A 1 338 ? 31.691 -34.715 55.429 1.00 32.44 338 LYS A O 1
ATOM 2678 N N . PRO A 1 339 ? 30.388 -36.312 56.345 1.00 52.31 339 PRO A N 1
ATOM 2679 C CA . PRO A 1 339 ? 29.245 -37.229 56.575 1.00 52.31 339 PRO A CA 1
ATOM 2680 C C . PRO A 1 339 ? 28.653 -37.035 58.008 1.00 52.31 339 PRO A C 1
ATOM 2682 O O . PRO A 1 339 ? 29.000 -36.041 58.638 1.00 52.31 339 PRO A O 1
ATOM 2685 N N . GLN A 1 340 ? 27.759 -37.853 58.587 1.00 43.34 340 GLN A N 1
ATOM 2686 C CA . GLN A 1 340 ? 27.220 -39.198 58.276 1.00 43.34 340 GLN A CA 1
ATOM 2687 C C . GLN A 1 340 ? 25.702 -39.172 58.082 1.00 43.34 340 GLN A C 1
ATOM 2689 O O . GLN A 1 340 ? 25.041 -38.381 58.783 1.00 43.34 340 GLN A O 1
#

Foldseek 3Di:
DDDDDQDPVNLVVLLVVLLVVPPDDDQDPVNQLPFFFFAKAAPVWLSDDPSLVVSLVVCVVVVHDQLVSCLNRQWHQFQQRGIIHGGALQPKFFDPPDQDQVVAKDFPLNTIDDPRVCNRPVCNRRQIEHEDACQVPQVCAWDADPVRSYIYGYQWHAFLVRHIDGDDRLSRSLRVLLRVSQVNCVVNVHFHADDLPDQVLQQVQVQCVVVVRHDHSVLSNLQGRSNQSSVQSSVCNNPTRVRSSVWRTAGSQVHQKHKGWDDDGRPVDDAPSWDWDAGPVRTIMIMGGRPRHNPDDPDDPDDPPSPPPDDPDDDDDDPDDDDDDDDPDDDDDDDDDDDD

Sequence (340 aa):
MKINEITKKEWEDAFKNAAKTTAKKTISKADFLKNSTATWVGPESGVWNDVTSFEAQRLEKEGWSERMIWKMTQNIRGTDGNWMQEISDHNAKLKPEGVDPRDGIKTLGDHLDHEELFKAYPHAKDIKVKYWDNKHKPQTTGRYNEYRDEISVGIYGQDANGKTVKRTPSQLISTMAHEWQHGNETLEKWAPGGSSTTDTTKEIAKNLTKAGQPHDAYDTYRSLGGEVNSRSTVDRLDLTPDQRKAQHPTLGRLSKTITIPGHTLPPHITDPNAVSTTTSRDKKFITYTNPDYGRRVVPHPLGKSSSKSSDAFTKVDLGPQKAISVDLTKNSANKTKKPQ

Secondary structure (DSSP, 8-state):
-------HHHHHHHHHHHHHHS-S----HHHHT-----SEE-TTSTT--HHHHHHHHHHHHTT--HHHHHHHHS-EE-TTS-EEEE---TT-EE-SS---TTS--EEHHHHEE-HHHHHH-GGGGT-EEEEE--TT-TT--EEEETTTTEEEEESEEE-TTS-EEEPPHHHHHHHHHHHHHHHHHHHHTPPP---TTSHHHHHHHHHHHHTT----HHHHHHHBHHHHHHHHHHTTTT--HHHHHHS---TTTT-SEEEEESSS--TT---TTPEEEE-TTS-EEEEEE-TTTTPPPPPPSS------------------PPP-----------------